Protein AF-A0A5J4UJ45-F1 (afdb_monomer)

Sequence (221 aa):
MIGLESIILHNFKSYNERVTIKLGRSHFATVIGANGSGKSNFIDAVLFGLGHRSSDLRGDNLLSLLNSNCSQKGEHEGSVTLSFVLNCNDQIQNIESHRIIVKRVFNESKSQFYIKLPLSHDDENHDKKKSRIRPDNLRRVSREALNQILKTFGLDIDQPERYALLQNQTHTFAAKSPQSLARYLEDFIGNGEIVTRILEKQQFLCGLQQNQVELRRDYEV

Secondary structure (DSSP, 8-state):
-EEEEEEEEEEETTEEEEEEEE-TT-S-------TTSSHHHHHHHHHHHHT--GGGGT-SSGGGGB-TTHHHHT--EEEEEEEEEE-TTS--S--STTEEEEEEEEESS-EEEEEEPPPPTTGGGTTTSSS---TT-PEEE-HHHHHHHHHHTT--SS-GGGT---HHHHHHHHT--HHHHHHHHHHHHT-HHHHHHHHHHHHHHHHHHHHHHHHHHHT--

InterPro domains:
  IPR003395 RecF/RecN/SMC, N-terminal [PF02463] (4-116)
  IPR027417 P-loop containing nucleoside triphosphate hydrolase [G3DSA:3.40.50.300] (3-218)
  IPR027417 P-loop containing nucleoside triphosphate hydrolase [SSF52540] (4-216)

Organism: NCBI:txid222440

Mean predicted aligned error: 10.3 Å

Foldseek 3Di:
DKDWQKKWKDQFAQDHHTDIDGQHLDPDRDDDDDPPPCPLSVVLLVLVLLPDDLVVSPHPALQNGGYPCCVVVVHQKIKMKTKMFDDSPDPPPDGQQGIKIWMWMDGRPDIWIWIDHRDDPPPPPPPPDDDPDDPPNIDTDDSVVSQVVVVVVVDHSVCVVVPDDDPVVVVVLVPDDPVRVVLVVCVVVPNNVVVVVVVVVVVVVVVVVVVVVVVVVVVVD

Structure (mmCIF, N/CA/C/O backbone):
data_AF-A0A5J4UJ45-F1
#
_entry.id   AF-A0A5J4UJ45-F1
#
loop_
_atom_site.group_PDB
_atom_site.id
_atom_site.type_symbol
_atom_site.label_atom_id
_atom_site.label_alt_id
_atom_site.label_comp_id
_atom_site.label_asym_id
_atom_site.label_entity_id
_atom_site.label_seq_id
_atom_site.pdbx_PDB_ins_code
_atom_site.Cartn_x
_atom_site.Cartn_y
_atom_site.Cartn_z
_atom_site.occupancy
_atom_site.B_iso_or_equiv
_atom_site.auth_seq_id
_atom_site.auth_comp_id
_atom_site.auth_asym_id
_atom_site.auth_atom_id
_atom_site.pdbx_PDB_model_num
ATOM 1 N N . MET A 1 1 ? -17.434 2.223 -8.007 1.00 68.81 1 MET A N 1
ATOM 2 C CA . MET A 1 1 ? -16.411 1.220 -7.603 1.00 68.81 1 MET A CA 1
ATOM 3 C C . MET A 1 1 ? -15.056 1.645 -8.152 1.00 68.81 1 MET A C 1
ATOM 5 O O . MET A 1 1 ? -14.999 1.945 -9.338 1.00 68.81 1 MET A O 1
ATOM 9 N N . ILE A 1 2 ? -14.013 1.724 -7.321 1.00 84.88 2 ILE A N 1
ATOM 10 C CA . ILE A 1 2 ? -12.643 2.054 -7.751 1.00 84.88 2 ILE A CA 1
ATOM 11 C C . ILE A 1 2 ? -11.873 0.766 -8.079 1.00 84.88 2 ILE A C 1
ATOM 13 O O . ILE A 1 2 ? -11.937 -0.195 -7.316 1.00 84.88 2 ILE A O 1
ATOM 17 N N . GLY A 1 3 ? -11.166 0.728 -9.208 1.00 87.69 3 GLY A N 1
ATOM 18 C CA . GLY A 1 3 ? -10.352 -0.422 -9.620 1.00 87.69 3 GLY A CA 1
ATOM 19 C C . GLY A 1 3 ? -8.978 0.009 -10.123 1.00 87.69 3 GLY A C 1
ATOM 20 O O . GLY A 1 3 ? -8.853 1.061 -10.746 1.00 87.69 3 GLY A O 1
ATOM 21 N N . LEU A 1 4 ? -7.940 -0.783 -9.841 1.00 90.12 4 LEU A N 1
ATOM 22 C CA . LEU A 1 4 ? -6.576 -0.522 -10.311 1.00 90.12 4 LEU A CA 1
ATOM 23 C C . LEU A 1 4 ? -6.441 -0.938 -11.786 1.00 90.12 4 LEU A C 1
ATOM 25 O O . LEU A 1 4 ? -6.501 -2.121 -12.101 1.00 90.12 4 LEU A O 1
ATOM 29 N N . GLU A 1 5 ? -6.226 0.026 -12.682 1.00 89.94 5 GLU A N 1
ATOM 30 C CA . GLU A 1 5 ? -6.094 -0.205 -14.131 1.00 89.94 5 GLU A CA 1
ATOM 31 C C . GLU A 1 5 ? -4.642 -0.476 -14.537 1.00 89.94 5 GLU A C 1
ATOM 33 O O . GLU A 1 5 ? -4.356 -1.337 -15.377 1.00 89.94 5 GLU A O 1
ATOM 38 N N . SER A 1 6 ? -3.701 0.262 -13.949 1.00 92.12 6 SER A N 1
ATOM 39 C CA . SER A 1 6 ? -2.279 0.091 -14.230 1.00 92.12 6 SER A CA 1
ATOM 40 C C . SER A 1 6 ? -1.393 0.581 -13.098 1.00 92.12 6 SER A C 1
ATOM 42 O O . SER A 1 6 ? -1.769 1.461 -12.324 1.00 92.12 6 SER A O 1
ATOM 44 N N . ILE A 1 7 ? -0.175 0.055 -13.067 1.00 95.00 7 ILE A N 1
ATOM 45 C CA . ILE A 1 7 ? 0.907 0.505 -12.200 1.00 95.00 7 ILE A CA 1
ATOM 46 C C . ILE A 1 7 ? 2.157 0.779 -13.037 1.00 95.00 7 ILE A C 1
ATOM 48 O O . ILE A 1 7 ? 2.511 0.009 -13.930 1.00 95.00 7 ILE A O 1
ATOM 52 N N . ILE A 1 8 ? 2.824 1.893 -12.752 1.00 95.25 8 ILE A N 1
ATOM 53 C CA . ILE A 1 8 ? 4.109 2.270 -13.338 1.00 95.25 8 ILE A CA 1
ATOM 54 C C . ILE A 1 8 ? 5.128 2.309 -12.206 1.00 95.25 8 ILE A C 1
ATOM 56 O O . ILE A 1 8 ? 4.952 3.034 -11.226 1.00 95.25 8 ILE A O 1
ATOM 60 N N . LEU A 1 9 ? 6.185 1.528 -12.353 1.00 94.62 9 LEU A N 1
ATOM 61 C CA . LEU A 1 9 ? 7.278 1.386 -11.405 1.00 94.62 9 LEU A CA 1
ATOM 62 C C . LEU A 1 9 ? 8.530 2.003 -12.008 1.00 94.62 9 LEU A C 1
ATOM 64 O O . LEU A 1 9 ? 8.782 1.850 -13.200 1.00 94.62 9 LEU A O 1
ATOM 68 N N . HIS A 1 10 ? 9.306 2.686 -11.183 1.00 93.44 10 HIS A N 1
ATOM 69 C CA . HIS A 1 10 ? 10.625 3.187 -11.528 1.00 93.44 10 HIS A CA 1
ATOM 70 C C . HIS A 1 10 ? 11.563 2.896 -10.366 1.00 93.44 10 HIS A C 1
ATOM 72 O O . HIS A 1 10 ? 11.313 3.384 -9.260 1.00 93.44 10 HIS A O 1
ATOM 78 N N . ASN A 1 11 ? 12.620 2.123 -10.616 1.00 92.62 11 ASN A N 1
ATOM 79 C CA . ASN A 1 11 ? 13.682 1.854 -9.644 1.00 92.62 11 ASN A CA 1
ATOM 80 C C . ASN A 1 11 ? 13.168 1.308 -8.294 1.00 92.62 11 ASN A C 1
ATOM 82 O O . ASN A 1 11 ? 13.612 1.733 -7.227 1.00 92.62 11 ASN A O 1
ATOM 86 N N . PHE A 1 12 ? 12.217 0.367 -8.331 1.00 92.38 12 PHE A N 1
ATOM 87 C CA . PHE A 1 12 ? 11.559 -0.186 -7.141 1.00 92.38 12 PHE A CA 1
ATOM 88 C C . PHE A 1 12 ? 11.870 -1.678 -6.964 1.00 92.38 12 PHE A C 1
ATOM 90 O O . PHE A 1 12 ? 11.429 -2.515 -7.755 1.00 92.38 12 PHE A O 1
ATOM 97 N N . LYS A 1 13 ? 12.582 -2.037 -5.891 1.00 91.25 13 LYS A N 1
ATOM 98 C CA . LYS A 1 13 ? 13.010 -3.406 -5.557 1.00 91.25 13 LYS A CA 1
ATOM 99 C C . LYS A 1 13 ? 13.620 -4.122 -6.765 1.00 91.25 13 LYS A C 1
ATOM 101 O O . LYS A 1 13 ? 14.633 -3.684 -7.282 1.00 91.25 13 LYS A O 1
ATOM 106 N N . SER A 1 14 ? 13.007 -5.204 -7.250 1.00 90.12 14 SER A N 1
ATOM 107 C CA . SER A 1 14 ? 13.471 -5.967 -8.417 1.00 90.12 14 SER A CA 1
ATOM 108 C C . SER A 1 14 ? 13.181 -5.296 -9.765 1.00 90.12 14 SER A C 1
ATOM 110 O O . SER A 1 14 ? 13.701 -5.747 -10.780 1.00 90.12 14 SER A O 1
ATOM 112 N N . TYR A 1 15 ? 12.352 -4.251 -9.803 1.00 90.81 15 TYR A N 1
ATOM 113 C CA . TYR A 1 15 ? 11.999 -3.535 -11.028 1.00 90.81 15 TYR A CA 1
ATOM 114 C C . TYR A 1 15 ? 13.011 -2.416 -11.279 1.00 90.81 15 TYR A C 1
ATOM 116 O O . TYR A 1 15 ? 12.997 -1.386 -10.602 1.00 90.81 15 TYR A O 1
ATOM 124 N N . ASN A 1 16 ? 13.907 -2.656 -12.234 1.00 85.19 16 ASN A N 1
ATOM 125 C CA . ASN A 1 16 ? 14.859 -1.667 -12.725 1.00 85.19 16 ASN A CA 1
ATOM 126 C C . ASN A 1 16 ? 14.220 -0.850 -13.852 1.00 85.19 16 ASN A C 1
ATOM 128 O O . ASN A 1 16 ? 13.439 -1.400 -14.631 1.00 85.19 16 ASN A O 1
ATOM 132 N N . GLU A 1 17 ? 14.585 0.427 -13.956 1.00 86.44 17 GLU A N 1
ATOM 133 C CA . GLU A 1 17 ? 14.057 1.348 -14.968 1.00 86.44 17 GLU A CA 1
ATOM 134 C C . GLU A 1 17 ? 12.522 1.464 -14.916 1.00 86.44 17 GLU A C 1
ATOM 136 O O . GLU A 1 17 ? 11.867 1.077 -13.942 1.00 86.44 17 GLU A O 1
ATOM 141 N N . ARG A 1 18 ? 11.926 2.072 -15.947 1.00 90.62 18 ARG A N 1
ATOM 142 C CA . ARG A 1 18 ? 10.482 2.298 -16.014 1.00 90.62 18 ARG A CA 1
ATOM 143 C C . ARG A 1 18 ? 9.750 1.044 -16.498 1.00 90.62 18 ARG A C 1
ATOM 145 O O . ARG A 1 18 ? 9.727 0.757 -17.691 1.00 90.62 18 ARG A O 1
ATOM 152 N N . VAL A 1 19 ? 9.043 0.371 -15.596 1.00 93.00 19 VAL A N 1
ATOM 153 C CA . VAL A 1 19 ? 8.183 -0.782 -15.907 1.00 93.00 19 VAL A CA 1
ATOM 154 C C . VAL A 1 19 ? 6.717 -0.371 -15.817 1.00 93.00 19 VAL A C 1
ATOM 156 O O . VAL A 1 19 ? 6.287 0.195 -14.818 1.00 93.00 19 VAL A O 1
ATOM 159 N N . THR A 1 20 ? 5.928 -0.658 -16.853 1.00 94.12 20 THR A N 1
ATOM 160 C CA . THR A 1 20 ? 4.477 -0.405 -16.859 1.00 94.12 20 THR A CA 1
ATOM 161 C C . THR A 1 20 ? 3.725 -1.726 -16.905 1.00 94.12 20 THR A C 1
ATOM 163 O O . THR A 1 20 ? 3.864 -2.481 -17.864 1.00 94.12 20 THR A O 1
ATOM 166 N N . ILE A 1 21 ? 2.902 -1.988 -15.893 1.00 92.38 21 ILE A N 1
ATOM 167 C CA . ILE A 1 21 ? 2.055 -3.178 -15.801 1.00 92.38 21 ILE A CA 1
ATOM 168 C C . ILE A 1 21 ? 0.604 -2.722 -15.928 1.00 92.38 21 ILE A C 1
ATOM 170 O O . ILE A 1 21 ? 0.113 -1.931 -15.121 1.00 92.38 21 ILE A O 1
ATOM 174 N N . LYS A 1 22 ? -0.083 -3.210 -16.960 1.00 91.25 22 LYS A N 1
ATOM 175 C CA . LYS A 1 22 ? -1.496 -2.916 -17.218 1.00 91.25 22 LYS A CA 1
ATOM 176 C C . LYS A 1 22 ? -2.333 -4.109 -16.766 1.00 91.25 22 LYS A C 1
ATOM 178 O O . LYS A 1 22 ? -2.148 -5.205 -17.283 1.00 91.25 22 LYS A O 1
ATOM 183 N N . LEU A 1 23 ? -3.235 -3.887 -15.815 1.00 86.62 23 LEU A N 1
ATOM 184 C CA . LEU A 1 23 ? -4.208 -4.883 -15.346 1.00 86.62 23 LEU A CA 1
ATOM 185 C C . LEU A 1 23 ? -5.512 -4.820 -16.159 1.00 86.62 23 LEU A C 1
ATOM 187 O O . LEU A 1 23 ? -6.288 -5.773 -16.176 1.00 86.62 23 LEU A O 1
ATOM 191 N N . GLY A 1 24 ? -5.727 -3.713 -16.878 1.00 79.81 24 GLY A N 1
ATOM 192 C CA . GLY A 1 24 ? -6.925 -3.492 -17.680 1.00 79.81 24 GLY A CA 1
ATOM 193 C C . GLY A 1 24 ? -8.137 -3.165 -16.809 1.00 79.81 24 GLY A C 1
ATOM 194 O O . GLY A 1 24 ? -8.000 -2.696 -15.685 1.00 79.81 24 GLY A O 1
ATOM 195 N N . ARG A 1 25 ? -9.338 -3.394 -17.344 1.00 73.94 25 ARG A N 1
ATOM 196 C CA . ARG A 1 25 ? -10.616 -3.130 -16.652 1.00 73.94 25 ARG A CA 1
ATOM 197 C C . ARG A 1 25 ? -11.259 -4.392 -16.081 1.00 73.94 25 ARG A C 1
ATOM 199 O O . ARG A 1 25 ? -12.459 -4.419 -15.842 1.00 73.94 25 ARG A O 1
ATOM 206 N N . SER A 1 26 ? -10.474 -5.452 -15.911 1.00 73.25 26 SER A N 1
ATOM 207 C CA . SER A 1 26 ? -10.989 -6.699 -15.359 1.00 73.25 26 SER A CA 1
ATOM 208 C C . SER A 1 26 ? -11.256 -6.551 -13.862 1.00 73.25 26 SER A C 1
ATOM 210 O O . SER A 1 26 ? -10.442 -5.984 -13.135 1.00 73.25 26 SER A O 1
ATOM 212 N N . HIS A 1 27 ? -12.361 -7.123 -13.388 1.00 79.06 27 HIS A N 1
ATOM 213 C CA . HIS A 1 27 ? -12.640 -7.258 -11.953 1.00 79.06 27 HIS A CA 1
ATOM 214 C C . HIS A 1 27 ? -11.691 -8.244 -11.261 1.00 79.06 27 HIS A C 1
ATOM 216 O O . HIS A 1 27 ? -11.566 -8.234 -10.039 1.00 79.06 27 HIS A O 1
ATOM 222 N N . PHE A 1 28 ? -11.028 -9.098 -12.041 1.00 85.44 28 PHE A N 1
ATOM 223 C CA . PHE A 1 28 ? -10.115 -10.113 -11.546 1.00 85.44 28 PHE A CA 1
ATOM 224 C C . PHE A 1 28 ? -8.849 -10.157 -12.399 1.00 85.44 28 PHE A C 1
ATOM 226 O O . PHE A 1 28 ? -8.909 -10.297 -13.623 1.00 85.44 28 PHE A O 1
ATOM 233 N N . ALA A 1 29 ? -7.696 -10.054 -11.747 1.00 87.25 29 ALA A N 1
ATOM 234 C CA . ALA A 1 29 ? -6.397 -10.167 -12.387 1.00 87.25 29 ALA A CA 1
ATOM 235 C C . ALA A 1 29 ? -5.521 -11.132 -11.589 1.00 87.25 29 ALA A C 1
ATOM 237 O O . ALA A 1 29 ? -5.490 -11.091 -10.359 1.00 87.25 29 ALA A O 1
ATOM 238 N N . THR A 1 30 ? -4.791 -11.994 -12.292 1.00 90.25 30 THR A N 1
ATOM 239 C CA . THR A 1 30 ? -3.858 -12.941 -11.676 1.00 90.25 30 THR A CA 1
ATOM 240 C C . THR A 1 30 ? -2.437 -12.614 -12.108 1.00 90.25 30 THR A C 1
ATOM 242 O O . THR A 1 30 ? -2.152 -12.499 -13.297 1.00 90.25 30 THR A O 1
ATOM 245 N N . VAL A 1 31 ? -1.533 -12.489 -11.137 1.00 89.62 31 VAL A N 1
ATOM 246 C CA . VAL A 1 31 ? -0.099 -12.293 -11.379 1.00 89.62 31 VAL A CA 1
ATOM 247 C C . VAL A 1 31 ? 0.617 -13.626 -11.174 1.00 89.62 31 VAL A C 1
ATOM 249 O O . VAL A 1 31 ? 0.701 -14.127 -10.054 1.00 89.62 31 VAL A O 1
ATOM 252 N N . ILE A 1 32 ? 1.143 -14.198 -12.257 1.00 92.25 32 ILE A N 1
ATOM 253 C CA . ILE A 1 32 ? 1.861 -15.482 -12.264 1.00 92.25 32 ILE A CA 1
ATOM 254 C C . ILE A 1 32 ? 3.331 -15.299 -12.661 1.00 92.25 32 ILE A C 1
ATOM 256 O O . ILE A 1 32 ? 3.710 -14.285 -13.240 1.00 92.25 32 ILE A O 1
ATOM 260 N N . GLY A 1 33 ? 4.180 -16.274 -12.331 1.00 92.31 33 GLY A N 1
ATOM 261 C CA . GLY A 1 33 ? 5.609 -16.251 -12.660 1.00 92.31 33 GLY A CA 1
ATOM 262 C C . GLY A 1 33 ? 6.442 -17.166 -11.762 1.00 92.31 33 GLY A C 1
ATOM 263 O O . GLY A 1 33 ? 5.976 -17.595 -10.704 1.00 92.31 33 GLY A O 1
ATOM 264 N N . ALA A 1 34 ? 7.687 -17.440 -12.156 1.00 93.12 34 ALA A N 1
ATOM 265 C CA . ALA A 1 34 ? 8.619 -18.288 -11.407 1.00 93.12 34 ALA A CA 1
ATOM 266 C C . ALA A 1 34 ? 8.974 -17.717 -10.017 1.00 93.12 34 ALA A C 1
ATOM 268 O O . ALA A 1 34 ? 8.764 -16.535 -9.726 1.00 93.12 34 ALA A O 1
ATOM 269 N N . ASN A 1 35 ? 9.512 -18.546 -9.122 1.00 89.44 35 ASN A N 1
ATOM 270 C CA . ASN A 1 35 ? 10.012 -18.065 -7.831 1.00 89.44 35 ASN A CA 1
ATOM 271 C C . ASN A 1 35 ? 11.137 -17.041 -8.044 1.00 89.44 35 ASN A C 1
ATOM 273 O O . ASN A 1 35 ? 11.966 -17.200 -8.931 1.00 89.44 35 ASN A O 1
ATOM 277 N N . GLY A 1 36 ? 11.116 -15.951 -7.272 1.00 85.25 36 GLY A N 1
ATOM 278 C CA . GLY A 1 36 ? 12.055 -14.837 -7.448 1.00 85.25 36 GLY A CA 1
ATOM 279 C C . GLY A 1 36 ? 11.703 -13.844 -8.564 1.00 85.25 36 GLY A C 1
ATOM 280 O O . GLY A 1 36 ? 12.359 -12.817 -8.667 1.00 85.25 36 GLY A O 1
ATOM 281 N N . SER A 1 37 ? 10.630 -14.050 -9.340 1.00 86.69 37 SER A N 1
ATOM 282 C CA . SER A 1 37 ? 10.250 -13.149 -10.448 1.00 86.69 37 SER A CA 1
ATOM 283 C C . SER A 1 37 ? 9.675 -11.781 -10.030 1.00 86.69 37 SER A C 1
ATOM 285 O O . SER A 1 37 ? 9.132 -11.066 -10.864 1.00 86.69 37 SER A O 1
ATOM 287 N N . GLY A 1 38 ? 9.714 -11.425 -8.741 1.00 88.00 38 GLY A N 1
ATOM 288 C CA . GLY A 1 38 ? 9.224 -10.129 -8.251 1.00 88.00 38 GLY A CA 1
ATOM 289 C C . GLY A 1 38 ? 7.709 -10.021 -8.016 1.00 88.00 38 GLY A C 1
ATOM 290 O O . GLY A 1 38 ? 7.209 -8.915 -7.822 1.00 88.00 38 GLY A O 1
ATOM 291 N N . LYS A 1 39 ? 6.961 -11.136 -7.972 1.00 91.75 39 LYS A N 1
ATOM 292 C CA . LYS A 1 39 ? 5.501 -11.127 -7.708 1.00 91.75 39 LYS A CA 1
ATOM 293 C C . LYS A 1 39 ? 5.132 -10.495 -6.363 1.00 91.75 39 LYS A C 1
ATOM 295 O O . LYS A 1 39 ? 4.236 -9.667 -6.297 1.00 91.75 39 LYS A O 1
ATOM 300 N N . SER A 1 40 ? 5.835 -10.845 -5.286 1.00 90.69 40 SER A N 1
ATOM 301 C CA . SER A 1 40 ? 5.603 -10.210 -3.980 1.00 90.69 40 SER A CA 1
ATOM 302 C C . SER A 1 40 ? 5.979 -8.726 -4.011 1.00 90.69 40 SER A C 1
ATOM 304 O O . SER A 1 40 ? 5.243 -7.905 -3.483 1.00 90.69 40 SER A O 1
ATOM 306 N N . ASN A 1 41 ? 7.043 -8.369 -4.742 1.00 91.56 41 ASN A N 1
ATOM 307 C CA . ASN A 1 41 ? 7.455 -6.976 -4.920 1.00 91.56 41 ASN A CA 1
ATOM 308 C C . ASN A 1 41 ? 6.413 -6.145 -5.685 1.00 91.56 41 ASN A C 1
ATOM 310 O O . ASN A 1 41 ? 6.346 -4.938 -5.484 1.00 91.56 41 ASN A O 1
ATOM 314 N N . PHE A 1 42 ? 5.604 -6.768 -6.551 1.00 92.75 42 PHE A N 1
ATOM 315 C CA . PHE A 1 42 ? 4.474 -6.104 -7.203 1.00 92.75 42 PHE A CA 1
ATOM 316 C C . PHE A 1 42 ? 3.427 -5.661 -6.176 1.00 92.75 42 PHE A C 1
ATOM 318 O O . PHE A 1 42 ? 3.033 -4.497 -6.169 1.00 92.75 42 PHE A O 1
ATOM 325 N N . ILE A 1 43 ? 3.018 -6.566 -5.280 1.00 91.12 43 ILE A N 1
ATOM 326 C CA . ILE A 1 43 ? 2.077 -6.238 -4.200 1.00 91.12 43 ILE A CA 1
ATOM 327 C C . ILE A 1 43 ? 2.685 -5.186 -3.274 1.00 91.12 43 ILE A C 1
ATOM 329 O O . ILE A 1 43 ? 2.025 -4.195 -2.970 1.00 91.12 43 ILE A O 1
ATOM 333 N N . ASP A 1 44 ? 3.963 -5.331 -2.917 1.00 91.94 44 ASP A N 1
ATOM 334 C CA . ASP A 1 44 ? 4.659 -4.337 -2.099 1.00 91.94 44 ASP A CA 1
ATOM 335 C C . ASP A 1 44 ? 4.663 -2.953 -2.761 1.00 91.94 44 ASP A C 1
ATOM 337 O O . ASP A 1 44 ? 4.525 -1.942 -2.078 1.00 91.94 44 ASP A O 1
ATOM 341 N N . ALA A 1 45 ? 4.777 -2.886 -4.089 1.00 93.50 45 ALA A N 1
ATOM 342 C CA . ALA A 1 45 ? 4.708 -1.627 -4.813 1.00 93.50 45 ALA A CA 1
ATOM 343 C C . ALA A 1 45 ? 3.307 -1.005 -4.768 1.00 93.50 45 ALA A C 1
ATOM 345 O O . ALA A 1 45 ? 3.184 0.198 -4.539 1.00 93.50 45 ALA A O 1
ATOM 346 N N . VAL A 1 46 ? 2.247 -1.804 -4.928 1.00 93.19 46 VAL 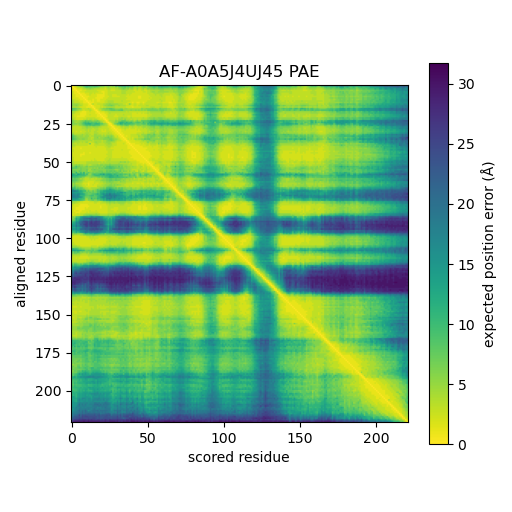A N 1
ATOM 347 C CA . VAL A 1 46 ? 0.861 -1.324 -4.783 1.00 93.19 46 VAL A CA 1
ATOM 348 C C . VAL A 1 46 ? 0.641 -0.754 -3.380 1.00 93.19 46 VAL A C 1
ATOM 350 O O . VAL A 1 46 ? 0.199 0.386 -3.234 1.00 93.19 46 VAL A O 1
ATOM 353 N N . LEU A 1 47 ? 1.030 -1.498 -2.344 1.00 92.19 47 LEU A N 1
ATOM 354 C CA . LEU A 1 47 ? 0.917 -1.059 -0.952 1.00 92.19 47 LEU A CA 1
ATOM 355 C C . LEU A 1 47 ? 1.756 0.196 -0.677 1.00 92.19 47 LEU A C 1
ATOM 357 O O . LEU A 1 47 ? 1.292 1.129 -0.011 1.00 92.19 47 LEU A O 1
ATOM 361 N N . PHE A 1 48 ? 2.962 0.268 -1.241 1.00 93.31 48 PHE A N 1
ATOM 362 C CA . PHE A 1 48 ? 3.808 1.451 -1.158 1.00 93.31 48 PHE A CA 1
ATOM 363 C C . PHE A 1 48 ? 3.147 2.673 -1.795 1.00 93.31 48 PHE A C 1
ATOM 365 O O . PHE A 1 48 ? 3.098 3.729 -1.164 1.00 93.31 48 PHE A O 1
ATOM 372 N N . GLY A 1 49 ? 2.609 2.542 -3.009 1.00 92.19 49 GLY A N 1
ATOM 373 C CA . GLY A 1 49 ? 1.913 3.624 -3.705 1.00 92.19 49 GLY A CA 1
ATOM 374 C C . GLY A 1 49 ? 0.695 4.133 -2.930 1.00 92.19 49 GLY A C 1
ATOM 375 O O . GLY A 1 49 ? 0.461 5.340 -2.897 1.00 92.19 49 GLY A O 1
ATOM 376 N N . LEU A 1 50 ? -0.011 3.236 -2.235 1.00 91.38 50 LEU A N 1
ATOM 377 C CA . LEU A 1 50 ? -1.144 3.574 -1.371 1.00 91.38 50 LEU A CA 1
ATOM 378 C C . LEU A 1 50 ? -0.742 4.263 -0.061 1.00 91.38 50 LEU A C 1
ATOM 380 O O . LEU A 1 50 ? -1.561 4.957 0.517 1.00 91.38 50 LEU A O 1
ATOM 384 N N . GLY A 1 51 ? 0.509 4.149 0.392 1.00 89.12 51 GLY A N 1
ATOM 385 C CA . GLY A 1 51 ? 0.995 4.893 1.561 1.00 89.12 51 GLY A CA 1
ATOM 386 C C . GLY A 1 51 ? 1.381 4.050 2.774 1.00 89.12 51 GLY A C 1
ATOM 387 O O . G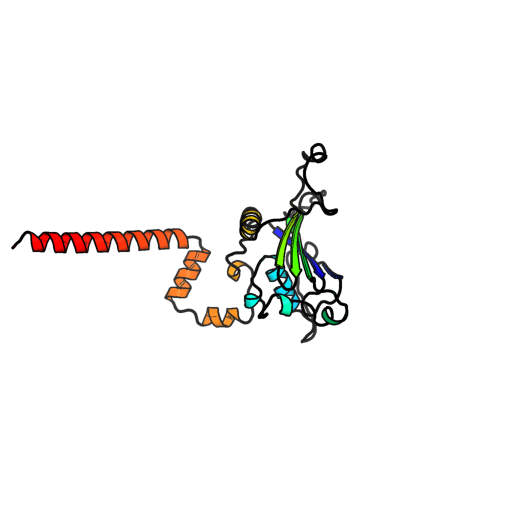LY A 1 51 ? 1.462 4.597 3.877 1.00 89.12 51 GLY A O 1
ATOM 388 N N . HIS A 1 52 ? 1.663 2.761 2.581 1.00 88.62 52 HIS A N 1
ATOM 389 C CA . HIS A 1 52 ? 2.272 1.918 3.615 1.00 88.62 52 HIS A CA 1
ATOM 390 C C . HIS A 1 52 ? 3.696 2.355 3.956 1.00 88.62 52 HIS A C 1
ATOM 392 O O . HIS A 1 52 ? 4.389 2.991 3.144 1.00 88.62 52 HIS A O 1
ATOM 398 N N . ARG A 1 53 ? 4.144 2.019 5.166 1.00 85.12 53 ARG A N 1
ATOM 399 C CA . ARG A 1 53 ? 5.516 2.289 5.607 1.00 85.12 53 ARG A CA 1
ATOM 400 C C . ARG A 1 53 ? 6.457 1.238 5.024 1.00 85.12 53 ARG A C 1
ATOM 402 O O . ARG A 1 53 ? 6.033 0.138 4.699 1.00 85.12 53 ARG A O 1
ATOM 409 N N . SER A 1 54 ? 7.743 1.566 4.892 1.00 80.62 54 SER A N 1
ATOM 410 C CA . SER A 1 54 ? 8.745 0.611 4.391 1.00 80.62 54 SER A CA 1
ATOM 411 C C . SER A 1 54 ? 8.823 -0.653 5.251 1.00 80.62 54 SER A C 1
ATOM 413 O O . SER A 1 54 ? 8.925 -1.746 4.696 1.00 80.62 54 SER A O 1
ATOM 415 N N . SER A 1 55 ? 8.659 -0.503 6.572 1.00 80.38 55 SER A N 1
ATOM 416 C CA . SER A 1 55 ? 8.611 -1.599 7.549 1.00 80.38 55 SER A CA 1
ATOM 417 C C . SER A 1 55 ? 7.591 -2.676 7.183 1.00 80.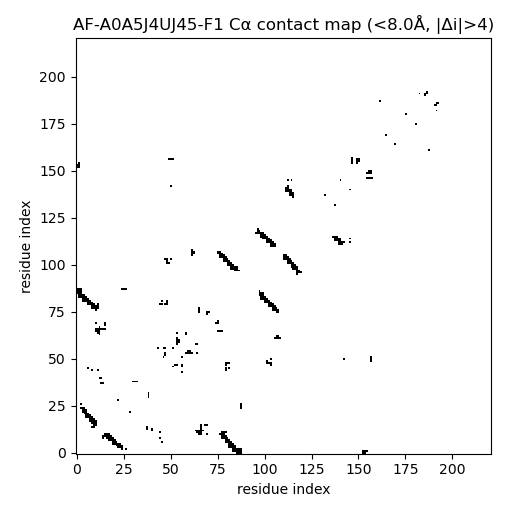38 55 SER A C 1
ATOM 419 O O . SER A 1 55 ? 7.861 -3.867 7.314 1.00 80.38 55 SER A O 1
ATOM 421 N N . ASP A 1 56 ? 6.438 -2.259 6.663 1.00 79.19 56 ASP A N 1
ATOM 422 C CA . ASP A 1 56 ? 5.322 -3.150 6.337 1.00 79.19 56 ASP A CA 1
ATOM 423 C C . ASP A 1 56 ? 5.588 -3.920 5.032 1.00 79.19 56 ASP A C 1
ATOM 425 O O . ASP A 1 56 ? 4.971 -4.944 4.751 1.00 79.19 56 ASP A O 1
ATOM 429 N N . LEU A 1 57 ? 6.548 -3.437 4.240 1.00 81.75 57 LEU A N 1
ATOM 430 C CA . LEU A 1 57 ? 6.895 -3.916 2.905 1.00 81.75 57 LEU A CA 1
ATOM 431 C C . LEU A 1 57 ? 8.186 -4.733 2.902 1.00 81.75 57 LEU A C 1
ATOM 433 O O . LEU A 1 57 ? 8.852 -4.817 1.867 1.00 81.75 57 LEU A O 1
ATOM 437 N N . ARG A 1 58 ? 8.568 -5.321 4.042 1.00 79.56 58 ARG A N 1
ATOM 438 C CA . ARG A 1 58 ? 9.800 -6.123 4.180 1.00 79.56 58 ARG A CA 1
ATOM 439 C C . ARG A 1 58 ? 11.065 -5.318 3.838 1.00 79.56 58 ARG A C 1
ATOM 441 O O . ARG A 1 58 ? 11.989 -5.858 3.234 1.00 79.56 58 ARG A O 1
ATOM 448 N N . GLY A 1 59 ? 11.067 -4.022 4.153 1.00 77.69 59 GLY A N 1
ATOM 449 C CA . GLY A 1 59 ? 12.202 -3.131 3.938 1.00 77.69 59 GLY A CA 1
ATOM 450 C C . GLY A 1 59 ? 12.502 -2.303 5.181 1.00 77.69 59 GLY A C 1
ATOM 451 O O . GLY A 1 59 ? 11.634 -1.590 5.681 1.00 77.69 59 GLY A O 1
ATOM 452 N N . ASP A 1 60 ? 13.742 -2.354 5.659 1.00 76.69 60 ASP A N 1
ATOM 453 C CA . ASP A 1 60 ? 14.136 -1.651 6.885 1.00 76.69 60 ASP A CA 1
ATOM 454 C C . ASP A 1 60 ? 14.052 -0.128 6.712 1.00 76.69 60 ASP A C 1
ATOM 456 O O . ASP A 1 60 ? 13.580 0.589 7.589 1.00 76.69 60 ASP A O 1
ATOM 460 N N . ASN A 1 61 ? 14.434 0.363 5.529 1.00 82.50 61 ASN A N 1
ATOM 461 C CA . ASN A 1 61 ? 14.495 1.786 5.191 1.00 82.50 61 ASN A CA 1
ATOM 462 C C . ASN A 1 61 ? 13.933 2.060 3.789 1.00 82.50 61 ASN A C 1
ATOM 464 O O . ASN A 1 61 ? 13.846 1.156 2.959 1.00 82.50 61 ASN A O 1
ATOM 468 N N . LEU A 1 62 ? 13.631 3.324 3.465 1.00 84.31 62 LEU A N 1
ATOM 469 C CA . LEU A 1 62 ? 13.229 3.713 2.100 1.00 84.31 62 LEU A CA 1
ATOM 470 C C . LEU A 1 62 ? 14.274 3.311 1.045 1.00 84.31 62 LEU A C 1
ATOM 472 O O . LEU A 1 62 ? 13.908 2.894 -0.048 1.00 84.31 62 LEU A O 1
ATOM 476 N N . LEU A 1 63 ? 15.558 3.356 1.408 1.00 84.88 63 LEU A N 1
ATOM 477 C CA . LEU A 1 63 ? 16.672 2.890 0.580 1.00 84.88 63 LEU A CA 1
ATOM 478 C C . LEU A 1 63 ? 16.566 1.416 0.183 1.00 84.88 63 LEU A C 1
ATOM 480 O O . LEU A 1 63 ? 16.887 1.064 -0.943 1.00 84.88 63 LEU A O 1
ATOM 484 N N . SER A 1 64 ? 16.068 0.561 1.079 1.00 85.62 64 SER A N 1
ATOM 485 C CA . SER A 1 64 ? 15.906 -0.873 0.798 1.00 85.62 64 SER A CA 1
ATOM 486 C C . SER A 1 64 ? 14.814 -1.165 -0.238 1.00 85.62 64 SER A C 1
ATOM 488 O O . SER A 1 64 ? 14.767 -2.254 -0.805 1.00 85.62 64 SER A O 1
ATOM 490 N N . LEU A 1 65 ? 13.930 -0.194 -0.495 1.00 87.50 65 LEU A N 1
ATOM 491 C CA . LEU A 1 65 ? 12.913 -0.284 -1.541 1.00 87.50 65 LEU A CA 1
ATOM 492 C C . LEU A 1 65 ? 13.450 0.141 -2.909 1.00 87.50 65 LEU A C 1
ATOM 494 O O . LEU A 1 65 ? 12.785 -0.103 -3.914 1.00 87.50 65 LEU A O 1
ATOM 498 N N . LEU A 1 66 ? 14.617 0.782 -2.960 1.00 88.88 66 LEU A N 1
ATOM 499 C CA . LEU A 1 66 ? 15.258 1.199 -4.199 1.00 88.88 66 LEU A CA 1
ATOM 500 C C . LEU A 1 66 ? 15.946 -0.007 -4.848 1.00 88.88 66 LEU A C 1
ATOM 502 O O . LEU A 1 66 ? 16.439 -0.906 -4.165 1.00 88.88 66 LEU A O 1
ATOM 506 N N . ASN A 1 67 ? 15.941 -0.067 -6.178 1.00 87.38 67 ASN A N 1
ATOM 507 C CA . ASN A 1 67 ? 16.632 -1.139 -6.887 1.00 87.38 67 ASN A CA 1
ATOM 508 C C . ASN A 1 67 ? 18.153 -1.040 -6.660 1.00 87.38 67 ASN A C 1
ATOM 510 O O . ASN A 1 67 ? 18.736 0.038 -6.763 1.00 87.38 67 ASN A O 1
ATOM 514 N N . SER A 1 68 ? 18.807 -2.172 -6.391 1.00 82.69 68 SER A N 1
ATOM 515 C CA . SER A 1 68 ? 20.250 -2.237 -6.110 1.00 82.69 68 SER A CA 1
ATOM 516 C C . SER A 1 68 ? 21.130 -1.718 -7.253 1.00 82.69 68 SER A C 1
ATOM 518 O O . SER A 1 68 ? 22.247 -1.262 -7.020 1.00 82.69 68 SER A O 1
ATOM 520 N N . ASN A 1 69 ? 20.636 -1.763 -8.491 1.00 79.44 69 ASN A N 1
ATOM 521 C CA . ASN A 1 69 ? 21.370 -1.315 -9.673 1.00 79.44 69 ASN A CA 1
ATOM 522 C C . ASN A 1 69 ? 21.363 0.216 -9.822 1.00 79.44 69 ASN A C 1
ATOM 524 O O . ASN A 1 69 ? 22.164 0.759 -10.580 1.00 79.44 69 ASN A O 1
ATOM 528 N N . CYS A 1 70 ? 20.497 0.929 -9.100 1.00 72.50 70 CYS A N 1
ATOM 529 C CA . CYS A 1 70 ? 20.402 2.387 -9.179 1.00 72.50 70 CYS A CA 1
ATOM 530 C C . CYS A 1 70 ? 21.594 3.083 -8.517 1.00 72.50 70 CYS A C 1
ATOM 532 O O . CYS A 1 70 ? 22.127 4.040 -9.081 1.00 72.50 70 CYS A O 1
ATOM 534 N N . SER A 1 71 ? 22.108 2.524 -7.413 1.00 65.00 71 SER A N 1
ATOM 535 C CA . SER A 1 71 ? 23.339 2.995 -6.764 1.00 65.00 71 SER A CA 1
ATOM 536 C C . SER A 1 71 ? 24.551 2.962 -7.702 1.00 65.00 71 SER A C 1
ATOM 538 O O . SER A 1 71 ? 25.465 3.763 -7.547 1.00 65.00 71 SER A O 1
ATOM 540 N N . GLN A 1 72 ? 24.559 2.068 -8.698 1.00 63.34 72 GLN A N 1
ATOM 541 C CA . GLN A 1 72 ? 25.638 1.974 -9.689 1.00 63.34 72 GLN A CA 1
ATOM 542 C C . GLN A 1 72 ? 25.511 3.018 -10.809 1.00 63.34 72 GLN A C 1
ATOM 544 O O . GLN A 1 72 ? 26.511 3.385 -11.419 1.00 63.34 72 GLN A O 1
ATOM 549 N N . LYS A 1 73 ? 24.292 3.502 -11.076 1.00 67.44 73 LYS A N 1
ATOM 550 C CA . LYS A 1 73 ? 23.989 4.494 -12.121 1.00 67.44 73 LYS A CA 1
ATOM 551 C C . LYS A 1 73 ? 23.940 5.939 -11.595 1.00 67.44 73 LYS A C 1
ATOM 553 O O . LYS A 1 73 ? 23.740 6.856 -12.384 1.00 67.44 73 LYS A O 1
ATOM 558 N N . GLY A 1 74 ? 24.109 6.152 -10.286 1.00 70.00 74 GLY A N 1
ATOM 559 C CA . GLY A 1 74 ? 23.982 7.472 -9.651 1.00 70.00 74 GLY A CA 1
ATOM 560 C C . GLY A 1 74 ? 22.537 7.979 -9.560 1.00 70.00 74 GLY A C 1
ATOM 561 O O . GLY A 1 74 ? 22.305 9.166 -9.336 1.00 70.00 74 GLY A O 1
ATOM 562 N N . GLU A 1 75 ? 21.555 7.092 -9.737 1.00 72.69 75 GLU A N 1
ATOM 563 C CA . GLU A 1 75 ? 20.141 7.407 -9.561 1.00 72.69 75 GLU A CA 1
ATOM 564 C C . GLU A 1 75 ? 19.715 7.023 -8.141 1.00 72.69 75 GLU A C 1
ATOM 566 O O . GLU A 1 75 ? 19.743 5.857 -7.765 1.00 72.69 75 GLU A O 1
ATOM 571 N N . HIS A 1 76 ? 19.288 8.002 -7.346 1.00 81.38 76 HIS A N 1
ATOM 572 C CA . HIS A 1 76 ? 18.865 7.789 -5.951 1.00 81.38 76 HIS A CA 1
ATOM 573 C C . HIS A 1 76 ? 17.364 8.044 -5.755 1.00 81.38 76 HIS A C 1
ATOM 575 O O . HIS A 1 76 ? 16.912 8.367 -4.654 1.00 81.38 76 HIS A O 1
ATOM 581 N N . GLU A 1 77 ? 16.591 7.936 -6.839 1.00 88.38 77 GLU A N 1
ATOM 582 C CA . GLU A 1 77 ? 15.157 8.216 -6.873 1.00 88.38 77 GLU A CA 1
ATOM 583 C C . GLU A 1 77 ? 14.379 7.044 -7.476 1.00 88.38 77 GLU A C 1
ATOM 585 O O . GLU A 1 77 ? 14.668 6.553 -8.574 1.00 88.38 77 GLU A O 1
ATOM 590 N N . GLY A 1 78 ? 13.355 6.620 -6.741 1.00 91.31 78 GLY A N 1
ATOM 591 C CA . GLY A 1 78 ? 12.356 5.663 -7.182 1.00 91.31 78 GLY A CA 1
ATOM 592 C C . GLY A 1 78 ? 10.969 6.293 -7.215 1.00 91.31 78 GLY A C 1
ATOM 593 O O . GLY A 1 78 ? 10.662 7.264 -6.514 1.00 91.31 78 GLY A O 1
ATOM 594 N N . SER A 1 79 ? 10.087 5.733 -8.037 1.00 93.00 79 SER A N 1
ATOM 595 C CA . SER A 1 79 ? 8.686 6.142 -8.028 1.00 93.00 79 SER A CA 1
ATOM 596 C C . SER A 1 79 ? 7.735 4.993 -8.322 1.00 93.00 79 SER A C 1
ATOM 598 O O . SER A 1 79 ? 8.046 4.067 -9.068 1.00 93.00 79 SER A O 1
ATOM 600 N N . VAL A 1 80 ? 6.552 5.075 -7.724 1.00 95.56 80 VAL A N 1
ATOM 601 C CA . VAL A 1 80 ? 5.429 4.180 -7.987 1.00 95.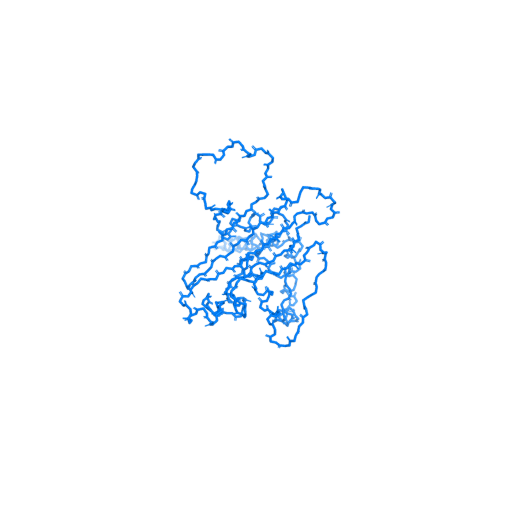56 80 VAL A CA 1
ATOM 602 C C . VAL A 1 80 ? 4.226 5.034 -8.340 1.00 95.56 80 VAL A C 1
ATOM 604 O O . VAL A 1 80 ? 3.865 5.940 -7.594 1.00 95.56 80 VAL A O 1
ATOM 607 N N . THR A 1 81 ? 3.607 4.755 -9.479 1.00 95.00 81 THR A N 1
ATOM 608 C CA . THR A 1 81 ? 2.393 5.429 -9.938 1.00 95.00 81 THR A CA 1
ATOM 609 C C . THR A 1 81 ? 1.291 4.400 -10.115 1.00 95.00 81 THR A C 1
ATOM 611 O O . THR A 1 81 ? 1.451 3.458 -10.880 1.00 95.00 81 THR A O 1
ATOM 614 N N . LEU A 1 82 ? 0.180 4.586 -9.418 1.00 94.50 82 LEU A N 1
ATOM 615 C CA . LEU A 1 82 ? -1.030 3.785 -9.503 1.00 94.50 82 LEU A CA 1
ATOM 616 C C . LEU A 1 82 ? -2.081 4.579 -10.268 1.00 94.50 82 LEU A C 1
ATOM 618 O O . LEU A 1 82 ? -2.334 5.742 -9.956 1.00 94.50 82 LEU A O 1
ATOM 622 N N . SER A 1 83 ? -2.693 3.952 -11.260 1.00 91.88 83 SER A N 1
ATOM 623 C CA . SER A 1 83 ? -3.804 4.524 -12.012 1.00 91.88 83 SER A CA 1
ATOM 624 C C . SER A 1 83 ? -5.058 3.732 -11.698 1.00 91.88 83 SER A C 1
ATOM 626 O O . SER A 1 83 ? -5.120 2.528 -11.948 1.00 91.88 83 SER A O 1
ATOM 628 N N . PHE A 1 84 ? -6.046 4.420 -11.148 1.00 89.50 84 PHE A N 1
ATOM 629 C CA . PHE A 1 84 ? -7.342 3.874 -10.804 1.00 89.50 84 PHE A CA 1
ATOM 630 C C . PHE A 1 84 ? -8.409 4.399 -11.756 1.00 89.50 84 PHE A C 1
ATOM 632 O O . PHE A 1 84 ? -8.368 5.560 -12.165 1.00 89.50 84 PHE A O 1
ATOM 639 N N . VAL A 1 85 ? -9.388 3.555 -12.056 1.00 85.50 85 VAL A N 1
ATOM 640 C CA . VAL A 1 85 ? -10.586 3.913 -12.815 1.00 85.50 85 VAL A CA 1
ATOM 641 C C . VAL A 1 85 ? -11.789 3.850 -11.884 1.00 85.50 85 VAL A C 1
ATOM 643 O O . VAL A 1 85 ? -11.964 2.882 -11.138 1.00 85.50 85 VAL A O 1
ATOM 646 N N . LEU A 1 86 ? -12.610 4.896 -11.925 1.00 78.94 86 LEU A N 1
ATOM 647 C CA . LEU A 1 86 ? -13.906 4.940 -11.264 1.00 78.94 86 LEU A CA 1
ATOM 648 C C . LEU A 1 86 ? -14.959 4.295 -12.174 1.00 78.94 86 LEU A C 1
ATOM 650 O O . LEU A 1 86 ? -15.038 4.613 -13.355 1.00 78.94 86 LEU A O 1
ATOM 654 N N . ASN A 1 87 ? -15.770 3.409 -11.598 1.00 69.31 87 ASN A N 1
ATOM 655 C CA . ASN A 1 87 ? -16.868 2.673 -12.234 1.00 69.31 87 ASN A CA 1
ATOM 656 C C . ASN A 1 87 ? -16.414 1.700 -13.331 1.00 69.31 87 ASN A C 1
ATOM 658 O O . ASN A 1 87 ? -16.565 1.940 -14.521 1.00 69.31 87 ASN A O 1
ATOM 662 N N . CYS A 1 88 ? -15.930 0.528 -12.908 1.00 56.53 88 CYS A N 1
ATOM 663 C CA . CYS A 1 88 ? -15.583 -0.580 -13.806 1.00 56.53 88 CYS A CA 1
ATOM 664 C C . CYS A 1 88 ? -16.782 -1.195 -14.562 1.00 56.53 88 CYS A C 1
ATOM 666 O O . CYS A 1 88 ? -16.557 -2.041 -15.420 1.00 56.53 88 CYS A O 1
ATOM 668 N N . ASN A 1 89 ? -18.024 -0.816 -14.230 1.00 53.28 89 ASN A N 1
ATOM 669 C CA . ASN A 1 89 ? -19.238 -1.483 -14.717 1.00 53.28 89 ASN A CA 1
ATOM 670 C C . ASN A 1 89 ? -19.855 -0.835 -15.962 1.00 53.28 89 ASN A C 1
ATOM 672 O O . ASN A 1 89 ? -20.592 -1.507 -16.676 1.00 53.28 89 ASN A O 1
ATOM 676 N N . ASP A 1 90 ? -19.559 0.434 -16.240 1.00 51.00 90 ASP A N 1
ATOM 677 C CA . ASP A 1 90 ? -20.246 1.160 -17.303 1.00 51.00 90 ASP A CA 1
ATOM 678 C C . ASP A 1 90 ? -19.355 1.310 -18.538 1.00 51.00 90 ASP A C 1
ATOM 680 O O . ASP A 1 90 ? -18.155 1.592 -18.453 1.00 51.00 90 ASP A O 1
ATOM 684 N N . GLN A 1 91 ? -19.968 1.158 -19.716 1.00 51.53 91 GLN A N 1
ATOM 685 C CA . GLN A 1 91 ? -19.407 1.537 -21.015 1.00 51.53 91 GLN A CA 1
ATOM 686 C C . GLN A 1 91 ? -19.284 3.070 -21.113 1.00 51.53 91 GLN A C 1
ATOM 688 O O . GLN A 1 91 ? -19.862 3.708 -21.991 1.00 51.53 91 GLN A O 1
ATOM 693 N N . ILE A 1 92 ? -18.563 3.696 -20.182 1.00 52.31 92 ILE A N 1
ATOM 694 C CA . ILE A 1 92 ? -18.363 5.140 -20.170 1.00 52.31 92 ILE A CA 1
ATOM 695 C C . ILE A 1 92 ? -17.415 5.471 -21.322 1.00 52.31 92 ILE A C 1
ATOM 697 O O . ILE A 1 92 ? -16.228 5.133 -21.303 1.00 52.31 92 ILE A O 1
ATOM 701 N N . GLN A 1 93 ? -17.970 6.132 -22.339 1.00 51.31 93 GLN A N 1
ATOM 702 C CA . GLN A 1 93 ? -17.262 6.608 -23.531 1.00 51.31 93 GLN A CA 1
ATOM 703 C C . GLN A 1 93 ? -16.180 7.651 -23.197 1.00 51.31 93 GLN A C 1
ATOM 705 O O . GLN A 1 93 ? -15.280 7.872 -24.002 1.00 51.31 93 GLN A O 1
ATOM 710 N N . ASN A 1 94 ? -16.215 8.246 -21.996 1.00 52.00 94 ASN A N 1
ATOM 711 C CA . ASN A 1 94 ? -15.272 9.273 -21.562 1.00 52.00 94 ASN A CA 1
ATOM 712 C C . ASN A 1 94 ? -14.271 8.745 -20.514 1.00 52.00 94 ASN A C 1
ATOM 714 O O . ASN A 1 94 ? -14.510 8.751 -19.303 1.00 52.00 94 ASN A O 1
ATOM 718 N N . ILE A 1 95 ? -13.151 8.229 -21.022 1.00 54.44 95 ILE A N 1
ATOM 719 C CA . ILE A 1 95 ? -12.167 7.409 -20.298 1.00 54.44 95 ILE A CA 1
ATOM 720 C C . ILE A 1 95 ? -11.232 8.246 -19.409 1.00 54.44 95 ILE A C 1
ATOM 722 O O . ILE A 1 95 ? -10.717 7.748 -18.407 1.00 54.44 95 ILE A O 1
ATOM 726 N N . GLU A 1 96 ? -10.985 9.506 -19.761 1.00 55.50 96 GLU A N 1
ATOM 727 C CA . GLU A 1 96 ? -10.016 10.350 -19.049 1.00 55.50 96 GLU A CA 1
ATOM 728 C C . GLU A 1 96 ? -10.624 11.083 -17.849 1.00 55.50 96 GLU A C 1
ATOM 730 O O . GLU A 1 96 ? -9.934 11.304 -16.854 1.00 55.50 96 GLU A O 1
ATOM 735 N N . SER A 1 97 ? -11.929 11.361 -17.890 1.00 59.53 97 SER A N 1
ATOM 736 C CA . SER A 1 97 ? -12.649 12.122 -16.860 1.00 59.53 97 SER A CA 1
ATOM 737 C C . SER A 1 97 ? -12.931 11.339 -15.575 1.00 59.53 97 SER A C 1
ATOM 739 O O . SER A 1 97 ? -13.495 11.897 -14.649 1.00 59.53 97 SER A O 1
ATOM 741 N N . HIS A 1 98 ? -12.560 10.058 -15.492 1.00 74.12 98 HIS A N 1
ATOM 742 C CA . HIS A 1 98 ? -12.863 9.184 -14.345 1.00 74.12 98 HIS A CA 1
ATOM 743 C C . HIS A 1 98 ? -11.625 8.460 -13.798 1.00 74.12 98 HIS A C 1
ATOM 745 O O . HIS A 1 98 ? -11.737 7.446 -13.104 1.00 74.12 98 HIS A O 1
ATOM 751 N N . ARG A 1 99 ? -10.428 8.962 -14.122 1.00 82.50 99 ARG A N 1
ATOM 752 C CA . ARG A 1 99 ? -9.160 8.372 -13.685 1.00 82.50 99 ARG A CA 1
ATOM 753 C C . ARG A 1 99 ? -8.566 9.129 -12.506 1.00 82.50 99 ARG A C 1
ATOM 755 O O . ARG A 1 99 ? -8.381 10.342 -12.564 1.00 82.50 99 ARG A O 1
ATOM 762 N N . ILE A 1 100 ? -8.193 8.385 -11.469 1.00 88.44 100 ILE A N 1
ATOM 763 C CA . ILE A 1 100 ? -7.405 8.890 -10.344 1.00 88.44 100 ILE A CA 1
ATOM 764 C C . ILE A 1 100 ? -5.989 8.352 -10.499 1.00 88.44 100 ILE A C 1
ATOM 766 O O . ILE A 1 100 ? -5.792 7.146 -10.630 1.00 88.44 100 ILE A O 1
ATOM 770 N N . ILE A 1 101 ? -4.990 9.228 -10.465 1.00 90.81 101 ILE A N 1
ATOM 771 C CA . ILE A 1 101 ? -3.585 8.813 -10.501 1.00 90.81 101 ILE A CA 1
ATOM 772 C C . ILE A 1 101 ? -2.953 9.150 -9.165 1.00 90.81 101 ILE A C 1
ATOM 774 O O . ILE A 1 101 ? -2.922 10.314 -8.782 1.00 90.81 101 ILE A O 1
ATOM 778 N N . VAL A 1 102 ? -2.416 8.148 -8.482 1.00 93.06 102 VAL A N 1
ATOM 779 C CA . VAL A 1 102 ? -1.650 8.308 -7.247 1.00 93.06 102 VAL A CA 1
ATOM 780 C C . VAL A 1 102 ? -0.194 8.006 -7.553 1.00 93.06 102 VAL A C 1
ATOM 782 O O . VAL A 1 102 ? 0.141 6.895 -7.945 1.00 93.06 102 VAL A O 1
ATOM 785 N N . LYS A 1 103 ? 0.692 8.980 -7.371 1.00 93.81 103 LYS A N 1
ATOM 786 C CA . LYS A 1 103 ? 2.133 8.816 -7.563 1.00 93.81 103 LYS A CA 1
ATOM 787 C C . LYS A 1 103 ? 2.865 9.056 -6.254 1.00 93.81 103 LYS A C 1
ATOM 789 O O . LYS A 1 103 ? 2.736 10.115 -5.647 1.00 93.81 103 LYS A O 1
ATOM 794 N N . ARG A 1 104 ? 3.691 8.102 -5.847 1.00 93.69 104 ARG A N 1
ATOM 795 C CA . ARG A 1 104 ? 4.621 8.232 -4.729 1.00 93.69 104 ARG A CA 1
ATOM 796 C C . ARG A 1 104 ? 6.044 8.252 -5.264 1.00 93.69 104 ARG A C 1
ATOM 798 O O . ARG A 1 104 ? 6.457 7.329 -5.960 1.00 93.69 104 ARG A O 1
ATOM 805 N N . VAL A 1 105 ? 6.778 9.308 -4.942 1.00 92.06 105 VAL A N 1
ATOM 806 C CA . VAL A 1 105 ? 8.200 9.470 -5.272 1.00 92.06 105 VAL A CA 1
ATOM 807 C C . VAL A 1 105 ? 8.996 9.377 -3.984 1.00 92.06 105 VAL A C 1
ATOM 809 O O . VAL A 1 105 ? 8.592 9.960 -2.972 1.00 92.06 105 VAL A O 1
ATOM 812 N N . PHE A 1 106 ? 10.098 8.642 -4.003 1.00 91.56 106 PHE A N 1
ATOM 813 C CA . PHE A 1 106 ? 10.932 8.451 -2.829 1.00 91.56 106 PHE A CA 1
ATOM 814 C C . PHE A 1 106 ? 12.411 8.441 -3.183 1.00 91.56 106 PHE A C 1
ATOM 816 O O . PHE A 1 106 ? 12.828 7.830 -4.164 1.00 91.56 106 PHE A O 1
ATOM 823 N N . ASN A 1 107 ? 13.179 9.086 -2.314 1.00 87.44 107 ASN A N 1
ATOM 824 C CA . ASN A 1 107 ? 14.634 9.082 -2.316 1.00 87.44 107 ASN A CA 1
ATOM 825 C C . ASN A 1 107 ? 15.094 8.651 -0.916 1.00 87.44 107 ASN A C 1
ATOM 827 O O . ASN A 1 107 ? 14.273 8.378 -0.035 1.00 87.44 107 ASN A O 1
ATOM 831 N N . GLU A 1 108 ? 16.402 8.655 -0.679 1.00 79.69 108 GLU A N 1
ATOM 832 C CA . GLU A 1 108 ? 17.012 8.174 0.570 1.00 79.69 108 GLU A CA 1
ATOM 833 C C . GLU A 1 108 ? 16.426 8.820 1.839 1.00 79.69 108 GLU A C 1
ATOM 835 O O . GLU A 1 108 ? 16.295 8.172 2.872 1.00 79.69 108 GLU A O 1
ATOM 840 N N . SER A 1 109 ? 16.032 10.094 1.752 1.00 80.19 109 SER A N 1
ATOM 841 C CA . SER A 1 109 ? 15.623 10.910 2.904 1.00 80.19 109 SER A CA 1
ATOM 842 C C . SER A 1 109 ? 14.194 11.456 2.830 1.00 80.19 109 SER A C 1
ATOM 844 O O . SER A 1 109 ? 13.710 12.039 3.800 1.00 80.19 109 SER A O 1
ATOM 846 N N . LYS A 1 110 ? 13.489 11.313 1.699 1.00 86.06 110 LYS A N 1
ATOM 847 C CA . LYS A 1 110 ? 12.160 11.920 1.507 1.00 86.06 110 LYS A CA 1
ATOM 848 C C . LYS A 1 110 ? 11.236 10.996 0.729 1.00 86.06 110 LYS A C 1
ATOM 850 O O . LYS A 1 110 ? 11.633 10.412 -0.267 1.00 86.06 110 LYS A O 1
ATOM 855 N N . SER A 1 111 ? 9.973 10.957 1.143 1.00 89.00 111 SER A N 1
ATOM 856 C CA . SER A 1 111 ? 8.868 10.326 0.420 1.00 89.00 111 SER A CA 1
ATOM 857 C C . SER A 1 111 ? 7.770 11.367 0.211 1.00 89.00 111 SER A C 1
ATOM 859 O O . SER A 1 111 ? 7.334 12.003 1.171 1.00 89.00 111 SER A O 1
ATOM 861 N N . GLN A 1 112 ? 7.324 11.561 -1.027 1.00 91.75 112 GLN A N 1
ATOM 862 C CA . GLN A 1 112 ? 6.317 12.557 -1.394 1.00 91.75 112 GLN A CA 1
ATOM 863 C C . GLN A 1 112 ? 5.190 11.913 -2.196 1.00 91.75 112 GLN A C 1
ATOM 865 O O . GLN A 1 112 ? 5.438 11.109 -3.095 1.00 91.75 112 GLN A O 1
ATOM 870 N N . PHE A 1 113 ? 3.955 12.294 -1.873 1.00 91.94 113 PHE A N 1
ATOM 871 C CA . PHE A 1 113 ? 2.761 11.841 -2.570 1.00 91.94 113 PHE A CA 1
ATOM 872 C C . PHE A 1 113 ? 2.243 12.923 -3.506 1.00 91.94 113 PHE A C 1
ATOM 874 O O . PHE A 1 113 ? 2.241 14.117 -3.188 1.00 91.94 113 PHE A O 1
ATOM 881 N N . TYR A 1 114 ? 1.767 12.475 -4.652 1.00 91.12 114 TYR A N 1
ATOM 882 C CA . TYR A 1 114 ? 1.147 13.273 -5.683 1.00 91.12 114 TYR A CA 1
ATOM 883 C C . TYR A 1 114 ? -0.139 12.589 -6.122 1.00 91.12 114 TYR A C 1
ATOM 885 O O . TYR A 1 114 ? -0.193 11.363 -6.212 1.00 91.12 114 TYR A O 1
ATOM 893 N N . ILE A 1 115 ? -1.159 13.379 -6.420 1.00 89.81 115 ILE A N 1
ATOM 894 C CA . ILE A 1 115 ? -2.437 12.879 -6.905 1.00 89.81 115 ILE A CA 1
ATOM 895 C C . ILE A 1 115 ? -2.924 13.717 -8.084 1.00 89.81 115 ILE A C 1
ATOM 897 O O . ILE A 1 115 ? -2.753 14.938 -8.104 1.00 89.81 115 ILE A O 1
ATOM 901 N N . LYS A 1 116 ? -3.527 13.054 -9.065 1.00 89.06 116 LYS A N 1
ATOM 902 C CA . LYS A 1 116 ? -4.342 13.665 -10.114 1.00 89.06 116 LYS A CA 1
ATOM 903 C C . LYS A 1 116 ? -5.765 13.164 -9.919 1.00 89.06 116 LYS A C 1
ATOM 905 O O . LYS A 1 116 ? -5.983 11.953 -9.885 1.00 89.06 116 LYS A O 1
ATOM 910 N N . LEU A 1 117 ? -6.691 14.097 -9.749 1.00 82.56 117 LEU A N 1
ATOM 911 C CA . LEU A 1 117 ? -8.117 13.814 -9.652 1.00 82.56 117 LEU A CA 1
ATOM 912 C C . LEU A 1 117 ? -8.762 13.898 -11.042 1.00 82.56 117 LEU A C 1
ATOM 914 O O . LEU A 1 117 ? -8.204 14.564 -11.921 1.00 82.56 117 LEU A O 1
ATOM 918 N N . PRO A 1 118 ? -9.906 13.224 -11.248 1.00 73.62 118 PRO A N 1
ATOM 919 C CA . PRO A 1 118 ? -10.712 13.416 -12.444 1.00 73.62 118 PRO A CA 1
ATOM 920 C C . PRO A 1 118 ? -11.067 14.897 -12.607 1.00 73.62 118 PRO A C 1
ATOM 922 O O . PRO A 1 118 ? -11.453 15.551 -11.640 1.00 73.62 118 PRO A O 1
ATOM 925 N N . LEU A 1 119 ? -10.900 15.420 -13.821 1.00 65.38 119 LEU A N 1
ATOM 926 C CA . LEU A 1 119 ? -11.284 16.788 -14.158 1.00 65.38 119 LEU A CA 1
ATOM 927 C C . LEU A 1 119 ? -12.813 16.874 -14.210 1.00 65.38 119 LEU A C 1
ATOM 929 O O . LEU A 1 119 ? -13.450 16.118 -14.948 1.00 65.38 119 LEU A O 1
ATOM 933 N N . SER A 1 120 ? -13.394 17.798 -13.446 1.00 54.69 120 SER A N 1
ATOM 934 C CA . SER A 1 120 ? -14.749 18.292 -13.690 1.00 54.69 120 SER A CA 1
ATOM 935 C C . SER A 1 120 ? -14.774 19.027 -15.032 1.00 54.69 120 SER A C 1
ATOM 937 O O . SER A 1 120 ? -13.829 19.736 -15.371 1.00 54.69 120 SER A O 1
ATOM 939 N N . HIS A 1 121 ? -15.862 18.880 -15.793 1.00 50.66 121 HIS A N 1
ATOM 940 C CA . HIS A 1 121 ? -16.050 19.537 -17.096 1.00 50.66 121 HIS A CA 1
ATOM 941 C C . HIS A 1 121 ? -15.971 21.081 -17.041 1.00 50.66 121 HIS A C 1
ATOM 943 O O . HIS A 1 121 ? -15.871 21.716 -18.086 1.00 50.66 121 HIS A O 1
ATOM 949 N N . ASP A 1 122 ? -15.978 21.673 -15.843 1.00 47.00 122 ASP A N 1
ATOM 950 C CA . ASP A 1 122 ? -16.024 23.120 -15.615 1.00 47.00 122 ASP A CA 1
ATOM 951 C C . ASP A 1 122 ? -14.638 23.796 -15.514 1.00 47.00 122 ASP A C 1
ATOM 953 O O . ASP A 1 122 ? -14.552 25.025 -15.493 1.00 47.00 122 ASP A O 1
ATOM 957 N N . ASP A 1 123 ? -13.538 23.032 -15.486 1.00 50.69 123 ASP A N 1
ATOM 958 C CA . ASP A 1 123 ? -12.199 23.570 -15.181 1.00 50.69 123 ASP A CA 1
ATOM 959 C C . ASP A 1 123 ? -11.348 23.959 -16.408 1.00 50.69 123 ASP A C 1
ATOM 961 O O . ASP A 1 123 ? -10.233 24.462 -16.251 1.00 50.69 123 ASP A O 1
ATOM 965 N N . GLU A 1 124 ? -11.850 23.812 -17.641 1.00 50.38 124 GLU A N 1
ATOM 966 C CA . GLU A 1 124 ? -11.065 24.160 -18.843 1.00 50.38 124 GLU A CA 1
ATOM 967 C C . GLU A 1 124 ? -10.729 25.661 -18.955 1.00 50.38 124 GLU A C 1
ATOM 969 O O . GLU A 1 124 ? -9.799 26.032 -19.672 1.00 50.38 124 GLU A O 1
ATOM 974 N N . ASN A 1 125 ? -11.420 26.539 -18.215 1.00 45.28 125 ASN A N 1
ATOM 975 C CA . ASN A 1 125 ? -11.266 27.989 -18.363 1.00 45.28 125 ASN A CA 1
ATOM 976 C C . ASN A 1 125 ? -10.514 28.719 -17.234 1.00 45.28 125 ASN A C 1
ATOM 978 O O . ASN A 1 125 ? -10.258 29.917 -17.389 1.00 45.28 125 ASN A O 1
ATOM 982 N N . HIS A 1 126 ? -10.106 28.066 -16.133 1.00 44.34 126 HIS A N 1
ATOM 983 C CA . HIS A 1 126 ? -9.633 28.808 -14.946 1.00 44.34 126 HIS A CA 1
ATOM 984 C C . HIS A 1 126 ? -8.132 28.733 -14.594 1.00 44.34 126 HIS A C 1
ATOM 986 O O . HIS A 1 126 ? -7.651 29.582 -13.836 1.00 44.34 126 HIS A O 1
ATOM 992 N N . ASP A 1 127 ? -7.341 27.846 -15.204 1.00 48.19 127 ASP A N 1
ATOM 993 C CA . ASP A 1 127 ? -5.967 27.553 -14.747 1.00 48.19 127 ASP A CA 1
ATOM 994 C C . ASP A 1 127 ? -4.832 28.238 -15.543 1.00 48.19 127 ASP A C 1
ATOM 996 O O . ASP A 1 127 ? -3.817 27.640 -15.899 1.00 48.19 127 ASP A O 1
ATOM 1000 N N . LYS A 1 128 ? -4.940 29.557 -15.776 1.00 44.19 128 LYS A N 1
ATOM 1001 C CA . LYS A 1 128 ? -3.783 30.393 -16.193 1.00 44.19 128 LYS A CA 1
ATOM 1002 C C . LYS A 1 128 ? -3.174 31.242 -15.076 1.00 44.19 128 LYS A C 1
ATOM 1004 O O . LYS A 1 128 ? -2.196 31.951 -15.315 1.00 44.19 128 LYS A O 1
ATOM 1009 N N . LYS A 1 129 ? -3.695 31.198 -13.846 1.00 42.56 129 LYS A N 1
ATOM 1010 C CA . LYS A 1 129 ? -3.162 32.011 -12.741 1.00 42.56 129 LYS A CA 1
ATOM 1011 C C . LYS A 1 129 ? -3.005 31.200 -11.454 1.00 42.56 129 LYS A C 1
ATOM 1013 O O . LYS A 1 129 ? -3.967 30.956 -10.747 1.00 42.56 129 LYS A O 1
ATOM 1018 N N . LYS A 1 130 ? -1.733 30.970 -11.100 1.00 43.53 130 LYS A N 1
ATOM 1019 C CA . LYS A 1 130 ? -1.212 30.591 -9.771 1.00 43.53 130 LYS A CA 1
ATOM 1020 C C . LYS A 1 130 ? -1.284 29.109 -9.382 1.00 43.53 130 LYS A C 1
ATOM 1022 O O . LYS A 1 130 ? -1.888 28.746 -8.385 1.00 43.53 130 LYS A O 1
ATOM 1027 N N . SER A 1 131 ? -0.446 28.291 -10.003 1.00 41.59 131 SER A N 1
ATOM 1028 C CA . SER A 1 131 ? 0.412 27.369 -9.246 1.00 41.59 131 SER A CA 1
ATOM 1029 C C . SER A 1 131 ? 1.581 26.950 -10.138 1.00 41.59 131 SER A C 1
ATOM 1031 O O . SER A 1 131 ? 1.515 27.083 -11.356 1.00 41.59 131 SER A O 1
ATOM 1033 N N . ARG A 1 132 ? 2.704 26.517 -9.558 1.00 39.22 132 ARG A N 1
ATOM 1034 C CA . ARG A 1 132 ? 3.797 25.878 -10.308 1.00 39.22 132 ARG A CA 1
ATOM 1035 C C . ARG A 1 132 ? 3.266 24.564 -10.890 1.00 39.22 132 ARG A C 1
ATOM 1037 O O . ARG A 1 132 ? 3.415 23.514 -10.268 1.00 39.22 132 ARG A O 1
ATOM 1044 N N . ILE A 1 133 ? 2.622 24.640 -12.049 1.00 40.53 133 ILE A N 1
ATOM 1045 C CA . ILE A 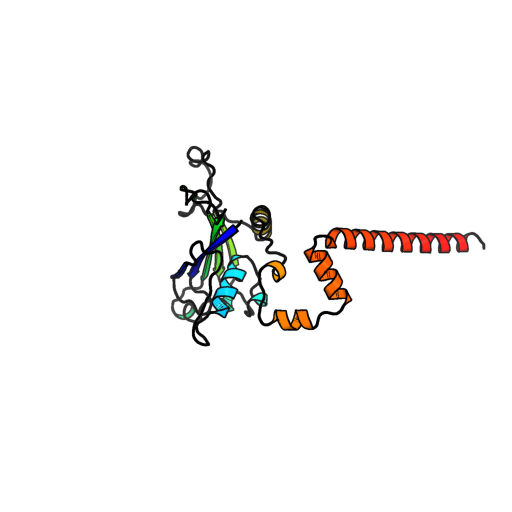1 133 ? 2.123 23.490 -12.794 1.00 40.53 133 ILE A CA 1
ATOM 1046 C C . ILE A 1 133 ? 3.361 22.734 -13.285 1.00 40.53 133 ILE A C 1
ATOM 1048 O O . ILE A 1 133 ? 4.074 23.173 -14.185 1.00 40.53 133 ILE A O 1
ATOM 1052 N N . ARG A 1 134 ? 3.684 21.626 -12.610 1.00 44.78 134 ARG A N 1
ATOM 1053 C CA . ARG A 1 134 ? 4.586 20.613 -13.169 1.00 44.78 134 ARG A CA 1
ATOM 1054 C C . ARG A 1 134 ? 3.881 19.972 -14.373 1.00 44.78 134 ARG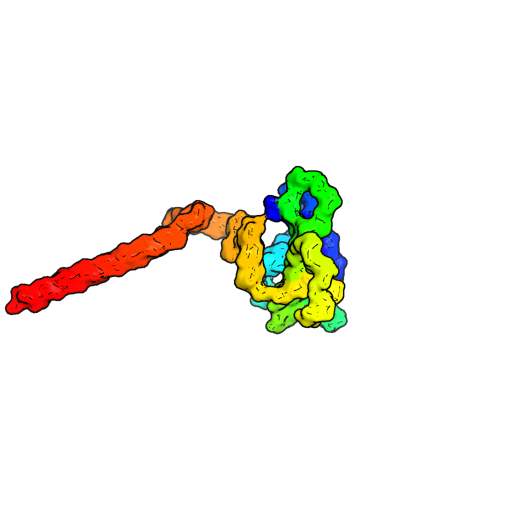 A C 1
ATOM 1056 O O . ARG A 1 134 ? 2.656 19.889 -14.335 1.00 44.78 134 ARG A O 1
ATOM 1063 N N . PRO A 1 135 ? 4.616 19.482 -15.386 1.00 44.44 135 PRO A N 1
ATOM 1064 C CA . PRO A 1 135 ? 4.068 19.092 -16.696 1.00 44.44 135 PRO A CA 1
ATOM 1065 C C . PRO A 1 135 ? 2.996 17.974 -16.717 1.00 44.44 135 PRO A C 1
ATOM 1067 O O . PRO A 1 135 ? 2.546 17.617 -17.793 1.00 44.44 135 PRO A O 1
ATOM 1070 N N . ASP A 1 136 ? 2.537 17.468 -15.564 1.00 54.34 136 ASP A N 1
ATOM 1071 C CA . ASP A 1 136 ? 1.585 16.351 -15.436 1.00 54.34 136 ASP A CA 1
ATOM 1072 C C . ASP A 1 136 ? 0.281 16.673 -14.654 1.00 54.34 136 ASP A C 1
ATOM 1074 O O . ASP A 1 136 ? -0.491 15.760 -14.359 1.00 54.34 136 ASP A O 1
ATOM 1078 N N . ASN A 1 137 ? -0.003 17.931 -14.275 1.00 67.31 137 ASN A N 1
ATOM 1079 C CA . ASN A 1 137 ? -1.174 18.306 -13.438 1.00 67.31 137 ASN A CA 1
ATOM 1080 C C . ASN A 1 137 ? -1.278 17.540 -12.096 1.00 67.31 137 ASN A C 1
ATOM 1082 O O . ASN A 1 137 ? -2.344 17.414 -11.497 1.00 67.31 137 ASN A O 1
ATOM 1086 N N . LEU A 1 138 ? -0.157 17.010 -11.603 1.00 76.50 138 LEU A N 1
ATOM 1087 C CA . LEU A 1 138 ? -0.075 16.258 -10.354 1.00 76.50 138 LEU A CA 1
ATOM 1088 C C . LEU A 1 138 ? 0.035 17.209 -9.153 1.00 76.50 138 LEU A C 1
ATOM 1090 O O . LEU A 1 138 ? 1.033 17.922 -8.998 1.00 76.50 138 LEU A O 1
ATOM 1094 N N . ARG A 1 139 ? -0.956 17.182 -8.255 1.00 85.31 139 ARG A N 1
ATOM 1095 C CA . ARG A 1 139 ? -0.959 17.964 -7.011 1.00 85.31 139 ARG A CA 1
ATOM 1096 C C . ARG A 1 139 ? -0.229 17.208 -5.907 1.00 85.31 139 ARG A C 1
ATOM 1098 O O . ARG A 1 139 ? -0.545 16.056 -5.627 1.00 85.31 139 ARG A O 1
ATOM 1105 N N . ARG A 1 140 ? 0.719 17.864 -5.230 1.00 89.00 140 ARG A N 1
ATOM 1106 C CA . ARG A 1 140 ? 1.376 17.303 -4.037 1.00 89.00 140 ARG A CA 1
ATOM 1107 C C . ARG A 1 140 ? 0.401 17.274 -2.857 1.00 89.00 140 ARG A C 1
ATOM 1109 O O . ARG A 1 140 ? -0.252 18.281 -2.585 1.00 89.00 140 ARG A O 1
ATOM 1116 N N . VAL A 1 141 ? 0.347 16.153 -2.145 1.00 90.56 141 VAL A N 1
ATOM 1117 C CA . VAL A 1 141 ? -0.549 15.934 -0.997 1.00 90.56 141 VAL A CA 1
ATOM 1118 C C . VAL A 1 141 ? 0.186 15.265 0.167 1.00 90.56 141 VAL A C 1
ATOM 1120 O O . VAL A 1 141 ? 1.226 14.632 -0.027 1.00 90.56 141 VAL A O 1
ATOM 1123 N N . SER A 1 142 ? -0.321 15.443 1.391 1.00 91.69 142 SER A N 1
ATOM 1124 C CA . SER A 1 142 ? 0.126 14.663 2.553 1.00 91.69 142 SER A CA 1
ATOM 1125 C C . SER A 1 142 ? -0.524 13.274 2.549 1.00 91.69 142 SER A C 1
ATOM 1127 O O . SER A 1 142 ? -1.460 13.029 1.784 1.00 91.69 142 SER A O 1
ATOM 1129 N N . ARG A 1 143 ? -0.041 12.358 3.400 1.00 89.19 143 ARG A N 1
ATOM 1130 C CA . ARG A 1 143 ? -0.614 11.006 3.511 1.00 89.19 143 ARG A CA 1
ATOM 1131 C C . ARG A 1 143 ? -2.050 11.055 4.038 1.00 89.19 143 ARG A C 1
ATOM 1133 O O . ARG A 1 143 ? -2.904 10.324 3.554 1.00 89.19 143 ARG A O 1
ATOM 1140 N N . GLU A 1 144 ? -2.312 11.943 4.989 1.00 90.50 144 GLU A N 1
ATOM 1141 C CA . GLU A 1 144 ? -3.621 12.131 5.619 1.00 90.50 144 GLU A CA 1
ATOM 1142 C C . GLU A 1 144 ? -4.630 12.668 4.601 1.00 90.50 144 GLU A C 1
ATOM 1144 O O . GLU A 1 144 ? -5.713 12.106 4.454 1.00 90.50 144 GLU A O 1
ATOM 1149 N N . ALA A 1 145 ? -4.245 13.699 3.839 1.00 89.88 145 ALA A N 1
ATOM 1150 C CA . ALA A 1 145 ? -5.079 14.251 2.775 1.00 89.88 145 ALA A CA 1
ATOM 1151 C C . ALA A 1 145 ? -5.349 13.213 1.675 1.00 89.88 145 ALA A C 1
ATOM 1153 O O . ALA A 1 145 ? -6.469 13.101 1.184 1.00 89.88 145 ALA A O 1
ATOM 1154 N N . LEU A 1 146 ? -4.337 12.419 1.312 1.00 90.38 146 LEU A N 1
ATOM 1155 C CA . LEU A 1 146 ? -4.487 11.325 0.357 1.00 90.38 146 LEU A CA 1
ATOM 1156 C C . LEU A 1 146 ? -5.462 10.254 0.865 1.00 90.38 146 LEU A C 1
ATOM 1158 O O . LEU A 1 146 ? -6.309 9.810 0.093 1.00 90.38 146 LEU A O 1
ATOM 1162 N N . ASN A 1 147 ? -5.402 9.888 2.150 1.00 91.31 147 ASN A N 1
ATOM 1163 C CA . ASN A 1 147 ? -6.353 8.935 2.718 1.00 91.31 147 ASN A CA 1
ATOM 1164 C C . ASN A 1 147 ? -7.778 9.505 2.768 1.00 91.31 147 ASN A C 1
ATOM 1166 O O . ASN A 1 147 ? -8.720 8.814 2.403 1.00 91.31 147 ASN A O 1
ATOM 1170 N N . GLN A 1 148 ? -7.955 10.775 3.144 1.00 90.25 148 GLN A N 1
ATOM 1171 C CA . GLN A 1 148 ? -9.272 11.424 3.113 1.00 90.25 148 GLN A CA 1
ATOM 1172 C C . GLN A 1 148 ? -9.886 11.405 1.710 1.00 90.25 148 GLN A C 1
ATOM 1174 O O . GLN A 1 148 ? -11.060 11.079 1.564 1.00 90.25 148 GLN A O 1
ATOM 1179 N N . ILE A 1 149 ? -9.086 11.700 0.682 1.00 88.94 149 ILE A N 1
ATOM 1180 C CA . ILE A 1 149 ? -9.531 11.657 -0.712 1.00 88.94 149 ILE A CA 1
ATOM 1181 C C . ILE A 1 149 ? -9.879 10.226 -1.129 1.00 88.94 149 ILE A C 1
ATOM 1183 O O . ILE A 1 149 ? -10.915 10.007 -1.734 1.00 88.94 149 ILE A O 1
ATOM 1187 N N . LEU A 1 150 ? -9.049 9.229 -0.824 1.00 88.31 150 LEU A N 1
ATOM 1188 C CA . LEU A 1 150 ? -9.328 7.851 -1.246 1.00 88.31 150 LEU A CA 1
ATOM 1189 C C . LEU A 1 150 ? -10.503 7.224 -0.481 1.00 88.31 150 LEU A C 1
ATOM 1191 O O . LEU A 1 150 ? -11.264 6.450 -1.069 1.00 88.31 150 LEU A O 1
ATOM 1195 N N . LYS A 1 151 ? -10.738 7.648 0.766 1.00 88.31 151 LYS A N 1
ATOM 1196 C CA . LYS A 1 151 ? -11.927 7.294 1.550 1.00 88.31 151 LYS A CA 1
ATOM 1197 C C . LYS A 1 151 ? -13.226 7.741 0.883 1.00 88.31 151 LYS A C 1
ATOM 1199 O O . LYS A 1 151 ? -14.186 6.976 0.922 1.00 88.31 151 LYS A O 1
ATOM 1204 N N . THR A 1 152 ? -13.271 8.903 0.217 1.00 86.94 152 THR A N 1
ATOM 1205 C CA . THR A 1 152 ? -14.489 9.322 -0.514 1.00 86.94 152 THR A CA 1
ATOM 1206 C C . THR A 1 152 ? -14.818 8.390 -1.680 1.00 86.94 152 THR A C 1
ATOM 1208 O O . THR A 1 152 ? -15.982 8.246 -2.043 1.00 86.94 152 THR A O 1
ATOM 1211 N N . PHE A 1 153 ? -13.811 7.702 -2.225 1.00 84.25 153 PHE A N 1
ATOM 1212 C CA . PHE A 1 153 ? -13.966 6.690 -3.270 1.00 84.25 153 PHE A CA 1
ATOM 1213 C C . PHE A 1 153 ? -14.103 5.257 -2.726 1.00 84.25 153 PHE A C 1
ATOM 1215 O O . PHE A 1 153 ? -14.183 4.311 -3.514 1.00 84.25 153 PHE A O 1
ATOM 1222 N N . GLY A 1 154 ? -14.156 5.086 -1.400 1.00 83.56 154 GLY A N 1
ATOM 1223 C CA . GLY A 1 154 ? -14.342 3.795 -0.735 1.00 83.56 154 GLY A CA 1
ATOM 1224 C C . GLY A 1 154 ? -13.060 2.989 -0.502 1.00 83.56 154 GLY A C 1
ATOM 1225 O O . GLY A 1 154 ? -13.150 1.796 -0.225 1.00 83.56 154 GLY A O 1
ATOM 1226 N N . LEU A 1 155 ? -11.878 3.606 -0.608 1.00 87.50 155 LEU A N 1
ATOM 1227 C CA . LEU A 1 155 ? -10.595 2.966 -0.310 1.00 87.50 155 LEU A CA 1
ATOM 1228 C C . LEU A 1 155 ? -9.967 3.589 0.944 1.00 87.50 155 LEU A C 1
ATOM 1230 O O . LEU A 1 155 ? -9.425 4.690 0.891 1.00 87.50 155 LEU A O 1
ATOM 1234 N N . ASP A 1 156 ? -10.019 2.870 2.067 1.00 87.44 156 ASP A N 1
ATOM 1235 C CA . ASP A 1 156 ? -9.361 3.282 3.312 1.00 87.44 156 ASP A CA 1
ATOM 1236 C C . ASP A 1 156 ? -7.963 2.674 3.417 1.00 87.44 156 ASP A C 1
ATOM 1238 O O . ASP A 1 156 ? -7.816 1.461 3.544 1.00 87.44 156 ASP A O 1
ATOM 1242 N N . ILE A 1 157 ? -6.935 3.518 3.399 1.00 86.88 157 ILE A N 1
ATOM 1243 C CA . ILE A 1 157 ? -5.534 3.088 3.466 1.00 86.88 157 ILE A CA 1
ATOM 1244 C C . ILE A 1 157 ? -5.093 2.765 4.895 1.00 86.88 157 ILE A C 1
ATOM 1246 O O . ILE A 1 157 ? -4.163 1.977 5.069 1.00 86.88 157 ILE A O 1
ATOM 1250 N N . ASP A 1 158 ? -5.725 3.356 5.913 1.00 84.75 158 ASP A N 1
ATOM 1251 C CA . ASP A 1 158 ? -5.302 3.187 7.311 1.00 84.75 158 ASP A CA 1
ATOM 1252 C C . ASP A 1 158 ? -5.567 1.772 7.829 1.00 84.75 158 ASP A C 1
ATOM 1254 O O . ASP A 1 158 ? -4.922 1.338 8.782 1.00 84.75 158 ASP A O 1
ATOM 1258 N N . GLN A 1 159 ? -6.475 1.041 7.179 1.00 80.38 159 GLN A N 1
ATOM 1259 C CA . GLN A 1 159 ? -6.830 -0.329 7.528 1.00 80.38 159 GLN A CA 1
ATOM 1260 C C . GLN A 1 159 ? -6.443 -1.300 6.402 1.00 80.38 159 GLN A C 1
ATOM 1262 O O . GLN A 1 159 ? -7.301 -1.745 5.636 1.00 80.38 159 GLN A O 1
ATOM 1267 N N . PRO A 1 160 ? -5.152 -1.658 6.285 1.00 78.12 160 PRO A N 1
ATOM 1268 C CA . PRO A 1 160 ? -4.654 -2.469 5.177 1.00 78.12 160 PRO A CA 1
ATOM 1269 C C . PRO A 1 160 ? -5.225 -3.885 5.141 1.00 78.12 160 PRO A C 1
ATOM 1271 O O . PRO A 1 160 ? -5.406 -4.451 4.066 1.00 78.12 160 PRO A O 1
ATOM 1274 N N . GLU A 1 161 ? -5.604 -4.419 6.304 1.00 77.25 161 GLU A N 1
ATOM 1275 C CA . GLU A 1 161 ? -6.243 -5.731 6.448 1.00 77.25 161 GLU A CA 1
ATOM 1276 C C . GLU A 1 161 ? -7.589 -5.827 5.700 1.00 77.25 161 GLU A C 1
ATOM 1278 O O . GLU A 1 161 ? -8.064 -6.931 5.445 1.00 77.25 161 GLU A O 1
ATOM 1283 N N . ARG A 1 162 ? -8.205 -4.695 5.315 1.00 81.69 162 ARG A N 1
ATOM 1284 C CA . ARG A 1 162 ? -9.465 -4.678 4.551 1.00 81.69 162 ARG A CA 1
ATOM 1285 C C . ARG A 1 162 ? -9.292 -4.965 3.059 1.00 81.69 162 ARG A C 1
ATOM 1287 O O . ARG A 1 162 ? -10.254 -5.377 2.420 1.00 81.69 162 ARG A O 1
ATOM 1294 N N . TYR A 1 163 ? -8.111 -4.722 2.490 1.00 84.88 163 TYR A N 1
ATOM 1295 C CA . TYR A 1 163 ? -7.885 -4.842 1.039 1.00 84.88 163 TYR A CA 1
ATOM 1296 C C . TYR A 1 163 ? -6.633 -5.635 0.658 1.00 84.88 163 TYR A C 1
ATOM 1298 O O . TYR A 1 163 ? -6.474 -5.991 -0.509 1.00 84.88 163 TYR A O 1
ATOM 1306 N N . ALA A 1 164 ? -5.748 -5.926 1.610 1.00 85.69 164 ALA A N 1
ATOM 1307 C CA . ALA A 1 164 ? -4.557 -6.729 1.391 1.00 85.69 164 ALA A CA 1
ATOM 1308 C C . ALA A 1 164 ? -4.486 -7.879 2.394 1.00 85.69 164 ALA A C 1
ATOM 1310 O O . ALA A 1 164 ? -4.523 -7.681 3.605 1.00 85.69 164 ALA A O 1
ATOM 1311 N N . LEU A 1 165 ? -4.320 -9.087 1.859 1.00 85.81 165 LEU A N 1
ATOM 1312 C CA . LEU A 1 165 ? -4.021 -10.289 2.626 1.00 85.81 165 LEU A CA 1
ATOM 1313 C C . LEU A 1 165 ? -2.588 -10.707 2.311 1.00 85.81 165 LEU A C 1
ATOM 1315 O O . LEU A 1 165 ? -2.303 -11.269 1.252 1.00 85.81 165 LEU A O 1
ATOM 1319 N N . LEU A 1 166 ? -1.668 -10.391 3.220 1.00 83.19 166 LEU A N 1
ATOM 1320 C CA . LEU A 1 166 ? -0.261 -10.745 3.069 1.00 83.19 166 LEU A CA 1
ATOM 1321 C C . LEU A 1 166 ? 0.029 -12.118 3.678 1.00 83.19 166 LEU A C 1
ATOM 1323 O O . LEU A 1 166 ? -0.506 -12.479 4.722 1.00 83.19 166 LEU A O 1
ATOM 1327 N N . GLN A 1 167 ? 0.966 -12.851 3.073 1.00 77.06 167 GLN A N 1
ATOM 1328 C CA . GLN A 1 167 ? 1.365 -14.195 3.519 1.00 77.06 167 GLN A CA 1
ATOM 1329 C C . GLN A 1 167 ? 1.780 -14.254 5.001 1.00 77.06 167 GLN A C 1
ATOM 1331 O O . GLN A 1 167 ? 1.565 -15.258 5.672 1.00 77.06 167 GLN A O 1
ATOM 1336 N N . ASN A 1 168 ? 2.368 -13.179 5.529 1.00 71.31 168 ASN A N 1
ATOM 1337 C CA . ASN A 1 168 ? 2.783 -13.136 6.931 1.00 71.31 168 ASN A CA 1
ATOM 1338 C C . ASN A 1 168 ? 1.593 -12.844 7.866 1.00 71.31 168 ASN A C 1
ATOM 1340 O O . ASN A 1 168 ? 1.598 -13.274 9.015 1.00 71.31 168 ASN A O 1
ATOM 1344 N N . GLN A 1 169 ? 0.558 -12.152 7.377 1.00 72.94 169 GLN A N 1
ATOM 1345 C CA . GLN A 1 169 ? -0.609 -11.752 8.169 1.00 72.94 169 GLN A CA 1
ATOM 1346 C C . GLN A 1 169 ? -1.580 -12.907 8.421 1.00 72.94 169 GLN A C 1
ATOM 1348 O O . GLN A 1 169 ? -2.237 -12.920 9.457 1.00 72.94 169 GLN A O 1
ATOM 1353 N N . THR A 1 170 ? -1.655 -13.905 7.535 1.00 77.31 170 THR A N 1
ATOM 1354 C CA . THR A 1 170 ? -2.535 -15.072 7.728 1.00 77.31 170 THR A CA 1
ATOM 1355 C C . THR A 1 170 ? -2.205 -15.850 8.998 1.00 77.31 170 THR A C 1
ATOM 1357 O O . THR A 1 170 ? -3.112 -16.287 9.702 1.00 77.31 170 THR A O 1
ATOM 1360 N N . HIS A 1 171 ? -0.920 -15.967 9.342 1.00 77.19 171 HIS A N 1
ATOM 1361 C CA . HIS A 1 171 ? -0.513 -16.607 10.591 1.00 77.19 171 HIS A CA 1
ATOM 1362 C C . HIS A 1 171 ? -0.895 -15.756 11.807 1.00 77.19 171 HIS A C 1
ATOM 1364 O O . HIS A 1 171 ? -1.441 -16.267 12.781 1.00 77.19 171 HIS A O 1
ATOM 1370 N N . THR A 1 172 ? -0.653 -14.442 11.745 1.00 75.62 172 THR A N 1
ATOM 1371 C CA . THR A 1 172 ? -1.041 -13.510 12.813 1.00 75.62 172 THR A CA 1
ATOM 1372 C C . THR A 1 172 ? -2.545 -13.522 13.046 1.00 75.62 172 THR A C 1
ATOM 1374 O O . THR A 1 172 ? -2.972 -13.504 14.194 1.00 75.62 172 THR A O 1
ATOM 1377 N N . PHE A 1 173 ? -3.343 -13.589 11.979 1.00 80.25 173 PHE A N 1
ATOM 1378 C CA . PHE A 1 173 ? -4.796 -13.684 12.062 1.00 80.25 173 PHE A CA 1
ATOM 1379 C C . PHE A 1 173 ? -5.245 -14.979 12.748 1.00 80.25 173 PHE A C 1
ATOM 1381 O O . PHE A 1 173 ? -6.042 -14.922 13.681 1.00 80.25 173 PHE A O 1
ATOM 1388 N N . ALA A 1 174 ? -4.680 -16.124 12.352 1.00 82.62 174 ALA A N 1
ATOM 1389 C CA . ALA A 1 174 ? -4.975 -17.416 12.974 1.00 82.62 174 ALA A CA 1
ATOM 1390 C C . ALA A 1 174 ? -4.577 -17.475 14.462 1.00 82.62 174 ALA A C 1
ATOM 1392 O O . ALA A 1 174 ? -5.198 -18.195 15.238 1.00 82.62 174 ALA A O 1
ATOM 1393 N N . ALA A 1 175 ? -3.566 -16.702 14.863 1.00 87.06 175 ALA A N 1
ATOM 1394 C CA . ALA A 1 175 ? -3.079 -16.627 16.238 1.00 87.06 175 ALA A CA 1
ATOM 1395 C C . ALA A 1 175 ? -3.774 -15.551 17.103 1.00 87.06 175 ALA A C 1
ATOM 1397 O O . ALA A 1 175 ? -3.383 -15.364 18.259 1.00 87.06 175 ALA A O 1
ATOM 1398 N N . LYS A 1 176 ? -4.770 -14.811 16.586 1.00 86.44 176 LYS A N 1
ATOM 1399 C CA . LYS A 1 176 ? -5.473 -13.778 17.372 1.00 86.44 176 LYS A CA 1
ATOM 1400 C C . LYS A 1 176 ? -6.249 -14.415 18.529 1.00 86.44 176 LYS A C 1
ATOM 1402 O O . LYS A 1 176 ? -6.916 -15.435 18.372 1.00 86.44 176 LYS A O 1
ATOM 1407 N N . SER A 1 177 ? -6.214 -13.769 19.694 1.00 93.38 177 SER A N 1
ATOM 1408 C CA . SER A 1 177 ? -7.058 -14.164 20.824 1.00 93.38 177 SER A CA 1
ATOM 1409 C C . SER A 1 177 ? -8.543 -13.903 20.518 1.00 93.38 177 SER A C 1
ATOM 1411 O O . SER A 1 177 ? -8.848 -13.004 19.727 1.00 93.38 177 SER A O 1
ATOM 1413 N N . PRO A 1 178 ? -9.484 -14.602 21.184 1.00 92.56 178 PRO A N 1
ATOM 1414 C CA . PRO A 1 178 ? -10.919 -14.376 20.988 1.00 92.56 178 PRO A CA 1
ATOM 1415 C C . PRO A 1 178 ? -11.335 -12.907 21.163 1.00 92.56 178 PRO A C 1
ATOM 1417 O O . PRO A 1 178 ? -12.134 -12.387 20.392 1.00 92.56 178 PRO A O 1
ATOM 1420 N N . GLN A 1 179 ? -10.734 -12.205 22.130 1.00 88.75 179 GLN A N 1
ATOM 1421 C CA . GLN A 1 179 ? -10.994 -10.784 22.385 1.00 88.75 179 GLN A CA 1
ATOM 1422 C C . GLN A 1 179 ? -10.471 -9.884 21.259 1.00 88.75 179 GLN A C 1
ATOM 1424 O O . GLN A 1 179 ? -11.142 -8.938 20.852 1.00 88.75 179 GLN A O 1
ATOM 1429 N N . SER A 1 180 ? -9.272 -10.171 20.741 1.00 86.94 180 SER A N 1
ATOM 1430 C CA . SER A 1 180 ? -8.711 -9.411 19.621 1.00 86.94 180 SER A CA 1
ATOM 1431 C C . SER A 1 180 ? -9.503 -9.637 18.337 1.00 86.94 180 SER A C 1
ATOM 1433 O O . SER A 1 180 ? -9.632 -8.706 17.545 1.00 86.94 180 SER A O 1
ATOM 1435 N N . LEU A 1 181 ? -10.012 -10.850 18.128 1.00 88.06 181 LEU A N 1
ATOM 1436 C CA . LEU A 1 181 ? -10.841 -11.182 16.977 1.00 88.06 181 LEU A CA 1
ATOM 1437 C C . LEU A 1 181 ? -12.211 -10.496 17.064 1.00 88.06 181 LEU A C 1
ATOM 1439 O O . LEU A 1 181 ? -12.670 -9.955 16.064 1.00 88.06 181 LEU A O 1
ATOM 1443 N N . ALA A 1 182 ? -12.818 -10.438 18.253 1.00 87.81 182 ALA A N 1
ATOM 1444 C CA . ALA A 1 182 ? -14.054 -9.687 18.474 1.00 87.81 182 ALA A CA 1
ATOM 1445 C C . ALA A 1 182 ? -13.883 -8.197 18.134 1.00 87.81 182 ALA A C 1
ATOM 1447 O O . ALA A 1 182 ? -14.647 -7.673 17.329 1.00 87.81 182 ALA A O 1
ATOM 1448 N N . ARG A 1 183 ? -12.823 -7.549 18.642 1.00 84.25 183 ARG A N 1
ATOM 1449 C CA . ARG A 1 183 ? -12.509 -6.149 18.296 1.00 84.25 183 ARG A CA 1
ATOM 1450 C C . ARG A 1 183 ? -12.288 -5.951 16.800 1.00 84.25 183 ARG A C 1
ATOM 1452 O O . ARG A 1 183 ? -12.807 -5.008 16.223 1.00 84.25 183 ARG A O 1
ATOM 1459 N N . TYR A 1 184 ? -11.565 -6.868 16.159 1.00 84.69 184 TYR A N 1
ATOM 1460 C CA . TYR A 1 184 ? -11.363 -6.820 14.712 1.00 84.69 184 TYR A CA 1
ATOM 1461 C C . TYR A 1 184 ? -12.692 -6.876 13.938 1.00 84.69 184 TYR A C 1
ATOM 1463 O O . TYR A 1 184 ? -12.879 -6.127 12.982 1.00 84.69 184 TYR A O 1
ATOM 1471 N N . LEU A 1 185 ? -13.635 -7.729 14.355 1.00 85.88 185 LEU A N 1
ATOM 1472 C CA . LEU A 1 185 ? -14.967 -7.793 13.746 1.00 85.88 185 LEU A CA 1
ATOM 1473 C C . LEU A 1 185 ? -15.782 -6.520 14.007 1.00 85.88 185 LEU A C 1
ATOM 1475 O O . LEU A 1 185 ? -16.453 -6.034 13.099 1.00 85.88 185 LEU A O 1
ATOM 1479 N N . GLU A 1 186 ? -15.703 -5.953 15.209 1.00 86.44 186 GLU A N 1
ATOM 1480 C CA . GLU A 1 186 ? -16.339 -4.670 15.534 1.00 86.44 186 GLU A CA 1
ATOM 1481 C C . GLU A 1 186 ? -15.796 -3.535 14.656 1.00 86.44 186 GLU A C 1
ATOM 1483 O O . GLU A 1 186 ? -16.575 -2.752 14.105 1.00 86.44 186 GLU A O 1
ATOM 1488 N N . ASP A 1 187 ? -14.478 -3.482 14.458 1.00 82.12 187 ASP A N 1
ATOM 1489 C CA . ASP A 1 187 ? -13.817 -2.524 13.572 1.00 82.12 187 ASP A CA 1
ATOM 1490 C C . ASP A 1 187 ? -14.204 -2.742 12.106 1.00 82.12 187 ASP A C 1
ATOM 1492 O O . ASP A 1 187 ? -14.399 -1.775 11.368 1.00 82.12 187 ASP A O 1
ATOM 1496 N N . PHE A 1 188 ? -14.350 -3.996 11.672 1.00 81.50 188 PHE A N 1
ATOM 1497 C CA . PHE A 1 188 ? -14.777 -4.339 10.314 1.00 81.50 188 PHE A CA 1
ATOM 1498 C C . PHE A 1 188 ? -16.213 -3.882 10.029 1.00 81.50 188 PHE A C 1
ATOM 1500 O O . PHE A 1 188 ? -16.487 -3.338 8.961 1.00 81.50 188 PHE A O 1
ATOM 1507 N N . ILE A 1 189 ? -17.112 -4.050 11.002 1.00 85.12 189 ILE A N 1
ATOM 1508 C CA . ILE A 1 189 ? -18.504 -3.582 10.921 1.00 85.12 189 ILE A CA 1
ATOM 1509 C C . ILE A 1 189 ? -18.577 -2.045 10.999 1.00 85.12 189 ILE A C 1
ATOM 1511 O O . ILE A 1 189 ? -19.529 -1.448 10.501 1.00 85.12 189 ILE A O 1
ATOM 1515 N N . GLY A 1 190 ? -17.559 -1.396 11.575 1.00 80.56 190 GLY A N 1
ATOM 1516 C CA . GLY A 1 190 ? -17.507 0.056 11.773 1.00 80.56 190 GLY A CA 1
ATOM 1517 C C . GLY A 1 190 ? -18.022 0.515 13.140 1.00 80.56 190 GLY A C 1
ATOM 1518 O O . GLY A 1 190 ? -18.250 1.704 13.341 1.00 80.56 190 GLY A O 1
ATOM 1519 N N . ASN A 1 191 ? -18.178 -0.407 14.093 1.00 85.38 191 ASN A N 1
ATOM 1520 C CA . ASN A 1 191 ? -18.652 -0.117 15.447 1.00 85.38 191 ASN A CA 1
ATOM 1521 C C . ASN A 1 191 ? -17.523 0.220 16.434 1.00 85.38 191 ASN A C 1
ATOM 1523 O O . ASN A 1 191 ? -17.813 0.661 17.545 1.00 85.38 191 ASN A O 1
ATOM 1527 N N . GLY A 1 192 ? -16.255 0.040 16.057 1.00 80.19 192 GLY A N 1
ATOM 1528 C CA . GLY A 1 192 ? -15.111 0.202 16.963 1.00 80.19 192 GLY A CA 1
ATOM 1529 C C . GLY A 1 192 ? -15.053 1.549 17.693 1.00 80.19 192 GLY A C 1
ATOM 1530 O O . GLY A 1 192 ? -14.814 1.597 18.902 1.00 80.19 192 GLY A O 1
ATOM 1531 N N . GLU A 1 193 ? -15.354 2.652 17.000 1.00 81.69 193 GLU A N 1
ATOM 1532 C CA . GLU A 1 193 ? -15.364 3.994 17.605 1.00 81.69 193 GLU A CA 1
ATOM 1533 C C . GLU A 1 193 ? -16.476 4.138 18.659 1.00 81.69 193 GLU A C 1
ATOM 1535 O O . GLU A 1 193 ? -16.269 4.714 19.729 1.00 81.69 193 GLU A O 1
ATOM 1540 N N . ILE A 1 194 ? -17.644 3.545 18.395 1.00 87.00 194 ILE A N 1
ATOM 1541 C CA . ILE A 1 194 ? -18.784 3.543 19.319 1.00 87.00 194 ILE A CA 1
ATOM 1542 C C . ILE A 1 194 ? -18.445 2.721 20.564 1.00 87.00 194 ILE A C 1
ATOM 1544 O O . ILE A 1 194 ? -18.653 3.194 21.683 1.00 87.00 194 ILE A O 1
ATOM 1548 N N . VAL A 1 195 ? -17.891 1.519 20.380 1.00 86.06 195 VAL A N 1
ATOM 1549 C CA . VAL A 1 195 ? -17.501 0.623 21.480 1.00 86.06 195 VAL A CA 1
ATOM 1550 C C . VAL A 1 195 ? -16.460 1.292 22.375 1.00 86.06 195 VAL A C 1
ATOM 1552 O O . VAL A 1 195 ? -16.628 1.324 23.594 1.00 86.06 195 VAL A O 1
ATOM 1555 N N . THR A 1 196 ? -15.435 1.906 21.781 1.00 86.19 196 THR A N 1
ATOM 1556 C CA . THR A 1 196 ? -14.388 2.624 22.526 1.00 86.19 196 THR A CA 1
ATOM 1557 C C . THR A 1 196 ? -14.986 3.748 23.369 1.00 86.19 196 THR A C 1
ATOM 1559 O O . THR A 1 196 ? -14.739 3.831 24.572 1.00 86.19 196 THR A O 1
ATOM 1562 N N . ARG A 1 197 ? -15.873 4.552 22.774 1.00 90.00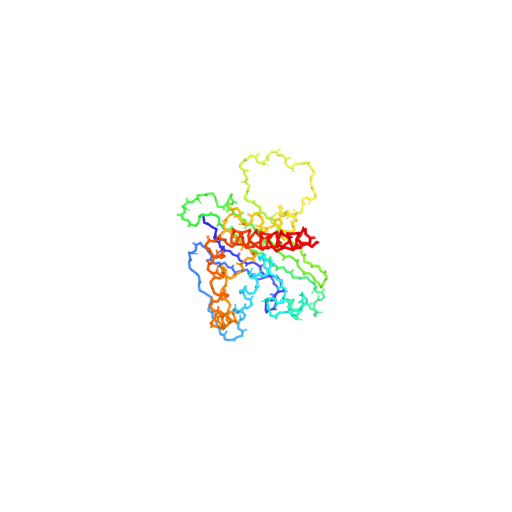 197 ARG A N 1
ATOM 1563 C CA . ARG A 1 197 ? -16.535 5.662 23.468 1.00 90.00 197 ARG A CA 1
ATOM 1564 C C . ARG A 1 197 ? -17.453 5.200 24.604 1.00 90.00 197 ARG A C 1
ATOM 1566 O O . ARG A 1 197 ? -17.599 5.908 25.601 1.00 90.00 197 ARG A O 1
ATOM 1573 N N . ILE A 1 198 ? -18.094 4.038 24.465 1.00 91.12 198 ILE A N 1
ATOM 1574 C CA . ILE A 1 198 ? -18.901 3.432 25.534 1.00 91.12 198 ILE A CA 1
ATOM 1575 C C . ILE A 1 198 ? -17.997 2.993 26.691 1.00 91.12 198 ILE A C 1
ATOM 1577 O O . ILE A 1 198 ? -18.302 3.310 27.841 1.00 91.12 198 ILE A O 1
ATOM 1581 N N . LEU A 1 199 ? -16.881 2.322 26.397 1.00 89.88 199 LEU A N 1
ATOM 1582 C CA . LEU A 1 199 ? -15.938 1.838 27.410 1.00 89.88 199 LEU A CA 1
ATOM 1583 C C . LEU A 1 199 ? -15.309 2.985 28.212 1.00 89.88 199 LEU A C 1
ATOM 1585 O O . LEU A 1 199 ? -15.266 2.915 29.440 1.00 89.88 199 LEU A O 1
ATOM 1589 N N . GLU A 1 200 ? -14.896 4.067 27.548 1.00 92.56 200 GLU A N 1
ATOM 1590 C CA . GLU A 1 200 ? -14.368 5.268 28.214 1.00 92.56 200 GLU A CA 1
ATOM 1591 C C . GLU A 1 200 ? -15.390 5.873 29.184 1.00 92.56 200 GLU A C 1
ATOM 1593 O O . GLU A 1 200 ? -15.078 6.179 30.338 1.00 92.56 200 GLU A O 1
ATOM 1598 N N . LYS A 1 201 ? -16.649 5.999 28.745 1.00 93.56 201 LYS A N 1
ATOM 1599 C CA . LYS A 1 201 ? -17.727 6.515 29.598 1.00 93.56 201 LYS A CA 1
ATOM 1600 C C . LYS A 1 201 ? -18.038 5.589 30.772 1.00 93.56 201 LYS A C 1
ATOM 1602 O O . LYS A 1 201 ? -18.326 6.081 31.861 1.00 93.56 201 LYS A O 1
ATOM 1607 N N . GLN A 1 202 ? -17.980 4.274 30.576 1.00 93.19 202 GLN A N 1
ATOM 1608 C CA . GLN A 1 202 ? -18.176 3.299 31.652 1.00 93.19 202 GLN A CA 1
ATOM 1609 C C . GLN A 1 202 ? -17.063 3.378 32.702 1.00 93.19 202 GLN A C 1
ATOM 1611 O O . GLN A 1 202 ? -17.359 3.386 33.896 1.00 93.19 202 GLN A O 1
ATOM 1616 N N . GLN A 1 203 ? -15.802 3.501 32.277 1.00 92.38 203 GLN A N 1
ATOM 1617 C CA . GLN A 1 203 ? -14.673 3.699 33.193 1.00 92.38 203 GLN A CA 1
ATOM 1618 C C . GLN A 1 203 ? -14.829 4.986 34.005 1.00 92.38 203 GLN A C 1
ATOM 1620 O O . GLN A 1 203 ? -14.663 4.973 35.225 1.00 92.38 203 GLN A O 1
ATOM 1625 N N . PHE A 1 204 ? -15.226 6.076 33.347 1.00 93.81 204 PHE A N 1
ATOM 1626 C CA . PHE A 1 204 ? -15.486 7.348 34.013 1.00 93.81 204 PHE A CA 1
ATOM 1627 C C . PHE A 1 204 ? -16.615 7.246 35.053 1.00 93.81 204 PHE A C 1
ATOM 1629 O O . PHE A 1 204 ? -16.462 7.720 36.179 1.00 93.81 204 PHE A O 1
ATOM 1636 N N . LEU A 1 205 ? -17.726 6.577 34.720 1.00 92.94 205 LEU A N 1
ATOM 1637 C CA . LEU A 1 205 ? -18.830 6.339 35.659 1.00 92.94 205 LEU A CA 1
ATOM 1638 C C . LEU A 1 205 ? -18.398 5.501 36.866 1.00 92.94 205 LEU A C 1
ATOM 1640 O O . LEU A 1 205 ? -18.766 5.827 37.992 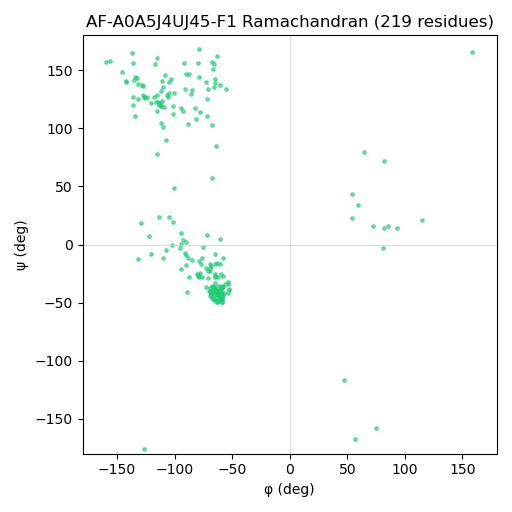1.00 92.94 205 LEU A O 1
ATOM 1644 N N . CYS A 1 206 ? -17.598 4.457 36.644 1.00 91.94 206 CYS A N 1
ATOM 1645 C CA . CYS A 1 206 ? -17.088 3.615 37.723 1.00 91.94 206 CYS A CA 1
ATOM 1646 C C . CYS A 1 206 ? -16.187 4.413 38.682 1.00 91.94 206 CYS A C 1
ATOM 1648 O O . CYS A 1 206 ? -16.312 4.273 39.898 1.00 91.94 206 CYS A O 1
ATOM 1650 N N . GLY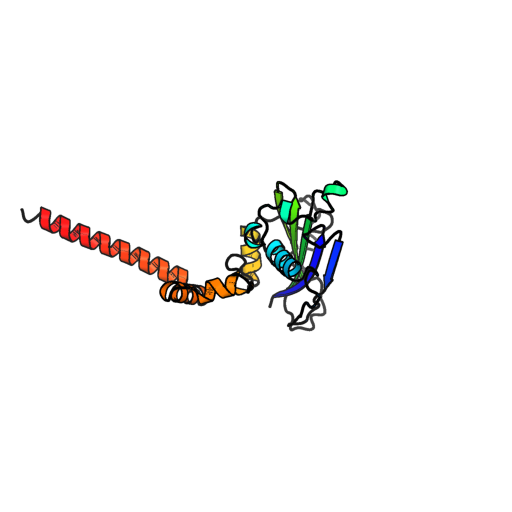 A 1 207 ? -15.333 5.296 38.150 1.00 92.75 207 GLY A N 1
ATOM 1651 C CA . GLY A 1 207 ? -14.499 6.187 38.963 1.00 92.75 207 GLY A CA 1
ATOM 1652 C C . GLY A 1 207 ? -15.323 7.174 39.795 1.00 92.75 207 GLY A C 1
ATOM 1653 O O . GLY A 1 207 ? -15.066 7.356 40.983 1.00 92.75 207 GLY A O 1
ATOM 1654 N N . LEU A 1 208 ? -16.375 7.762 39.215 1.00 92.00 208 LEU A N 1
ATOM 1655 C CA . LEU A 1 208 ? -17.287 8.640 39.958 1.00 92.00 208 LEU A CA 1
ATOM 1656 C C . LEU A 1 208 ? -18.029 7.904 41.080 1.00 92.00 208 LEU A C 1
ATOM 1658 O O . LEU A 1 208 ? -18.198 8.459 42.165 1.00 92.00 208 LEU A O 1
ATOM 1662 N N . GLN A 1 209 ? -18.456 6.663 40.838 1.00 91.06 209 GLN A N 1
ATOM 1663 C CA . GLN A 1 209 ? -19.118 5.842 41.852 1.00 91.06 209 GLN A CA 1
ATOM 1664 C C . GLN A 1 209 ? -18.181 5.510 43.018 1.00 91.06 209 GLN A C 1
ATOM 1666 O O . GLN A 1 209 ? -18.605 5.593 44.169 1.00 91.06 209 GLN A O 1
ATOM 1671 N N . GLN A 1 210 ? -16.914 5.189 42.743 1.00 88.94 210 GLN A N 1
ATOM 1672 C CA . GLN A 1 210 ? -15.909 4.950 43.785 1.00 88.94 210 GLN A CA 1
ATOM 1673 C C . GLN A 1 210 ? -15.677 6.202 44.637 1.00 88.94 210 GLN A C 1
ATOM 1675 O O . GLN A 1 210 ? -15.821 6.132 45.857 1.00 88.94 210 GLN A O 1
ATOM 1680 N N . ASN A 1 211 ? -15.464 7.359 44.003 1.00 89.25 211 ASN A N 1
ATOM 1681 C CA . ASN A 1 211 ? -15.304 8.632 44.713 1.00 89.25 211 ASN A CA 1
ATOM 1682 C C . ASN A 1 211 ? -16.534 8.982 45.565 1.00 89.25 211 ASN A C 1
ATOM 1684 O O . ASN A 1 211 ? -16.405 9.505 46.669 1.00 89.25 211 ASN A O 1
ATOM 1688 N N . GLN A 1 212 ? -17.746 8.693 45.077 1.00 87.62 212 GLN A N 1
ATOM 1689 C CA . GLN A 1 212 ? -18.971 8.943 45.838 1.00 87.62 212 GLN A CA 1
ATOM 1690 C C . GLN A 1 212 ? -19.071 8.051 47.085 1.00 87.62 212 GLN A C 1
ATOM 1692 O O . GLN A 1 212 ? -19.569 8.500 48.118 1.00 87.62 212 GLN A O 1
ATOM 1697 N N . VAL A 1 213 ? -18.619 6.798 46.997 1.00 87.56 213 VAL A N 1
ATOM 1698 C CA . VAL A 1 213 ? -18.578 5.872 48.139 1.00 87.56 213 VAL A CA 1
ATOM 1699 C C . VAL A 1 213 ? -17.520 6.301 49.157 1.00 87.56 213 VAL A C 1
ATOM 1701 O O . VAL A 1 213 ? -17.792 6.240 50.353 1.00 87.56 213 VAL A O 1
ATOM 1704 N N . GLU A 1 214 ? -16.352 6.761 48.707 1.00 84.06 214 GLU A N 1
ATOM 1705 C CA . GLU A 1 214 ? -15.295 7.287 49.584 1.00 84.06 214 GLU A CA 1
ATOM 1706 C C . GLU A 1 214 ? -15.754 8.541 50.330 1.00 84.06 214 GLU A C 1
ATOM 1708 O O . GLU A 1 214 ? -15.727 8.558 51.557 1.00 84.06 214 GLU A O 1
ATOM 1713 N N . LEU A 1 215 ? -16.319 9.523 49.619 1.00 84.25 215 LEU A N 1
ATOM 1714 C CA . LEU A 1 215 ? -16.871 10.728 50.242 1.00 84.25 215 LEU A CA 1
ATOM 1715 C C . LEU A 1 215 ? -17.946 10.391 51.283 1.00 84.25 215 LEU A C 1
ATOM 1717 O O . LEU A 1 215 ? -17.959 10.978 52.356 1.00 84.25 215 LEU A O 1
ATOM 1721 N N . ARG A 1 216 ? -18.839 9.428 51.012 1.00 77.50 216 ARG A N 1
ATOM 1722 C CA . ARG A 1 216 ? -19.845 9.007 52.005 1.00 77.50 216 ARG A CA 1
ATOM 1723 C C . ARG A 1 216 ? -19.225 8.418 53.272 1.00 77.50 216 ARG A C 1
ATOM 1725 O O . ARG A 1 216 ? -19.776 8.645 54.340 1.00 77.50 216 ARG A O 1
ATOM 1732 N N . ARG A 1 217 ? -18.108 7.692 53.166 1.00 73.81 217 ARG A N 1
ATOM 1733 C CA . ARG A 1 217 ? -17.399 7.152 54.337 1.00 73.81 217 ARG A CA 1
ATOM 1734 C C . ARG A 1 217 ? -16.744 8.250 55.170 1.00 73.81 217 ARG A C 1
ATOM 1736 O O . ARG A 1 217 ? -16.794 8.163 56.389 1.00 73.81 217 ARG A O 1
ATOM 1743 N N . ASP A 1 218 ? -16.203 9.284 54.532 1.00 73.88 218 ASP A N 1
ATOM 1744 C CA . ASP A 1 218 ? -15.564 10.409 55.230 1.00 73.88 218 ASP A CA 1
ATOM 1745 C C . ASP A 1 218 ? -16.566 11.295 55.996 1.00 73.88 218 ASP A C 1
ATOM 1747 O O . ASP A 1 218 ? -16.184 11.968 56.948 1.00 73.88 218 ASP A O 1
ATOM 1751 N N . TYR A 1 219 ? -17.848 11.289 55.608 1.00 65.69 219 TYR A N 1
ATOM 1752 C CA . TYR A 1 219 ? -18.927 12.010 56.303 1.00 65.69 219 TYR A CA 1
ATOM 1753 C C . TYR A 1 219 ? -19.601 11.207 57.433 1.00 65.69 219 TYR A C 1
ATOM 1755 O O . TYR A 1 219 ? -20.379 11.783 58.192 1.00 65.69 219 TYR A O 1
ATOM 1763 N N . GLU A 1 220 ? -19.353 9.898 57.536 1.00 58.69 220 GLU A N 1
ATOM 1764 C CA . GLU A 1 220 ? -19.924 9.023 58.578 1.00 58.69 220 GLU A CA 1
ATOM 1765 C C . GLU A 1 220 ? -18.997 8.840 59.805 1.00 58.69 220 GLU A C 1
ATOM 1767 O O . GLU A 1 220 ? -19.292 8.017 60.675 1.00 58.69 220 GLU A O 1
ATOM 1772 N N . VAL A 1 221 ? -17.911 9.622 59.906 1.00 52.12 221 VAL A N 1
ATOM 1773 C CA . VAL A 1 221 ? -16.990 9.709 61.064 1.00 52.12 221 VAL A CA 1
ATOM 1774 C C . VAL A 1 221 ? -17.150 11.054 61.766 1.00 52.12 221 VAL A C 1
ATOM 1776 O O . VAL A 1 221 ? -17.187 11.053 63.017 1.00 52.12 221 VAL A O 1
#

pLDDT: mean 81.07, std 14.06, range [39.22, 95.56]

Radius of gyration: 23.64 Å; Cα contacts (8 Å, |Δi|>4): 266; chains: 1; bounding box: 46×50×85 Å

Solvent-accessible surface area (backbone atoms only — not comparable to full-atom values): 12949 Å² total; per-residue (Å²): 93,68,44,72,29,33,40,39,38,24,23,40,41,86,42,67,54,84,43,77,50,75,59,48,78,58,97,71,80,86,91,82,77,64,90,88,67,41,67,68,57,50,55,39,44,54,45,45,37,70,65,56,57,42,66,81,55,84,16,94,40,62,55,60,42,36,19,78,69,29,72,78,71,76,47,67,66,26,36,29,33,38,33,30,37,56,46,76,84,60,92,63,89,64,68,70,55,38,32,37,37,36,34,27,39,37,33,76,89,50,77,47,40,30,38,29,71,45,62,63,95,80,56,88,81,66,83,87,73,89,71,91,76,55,103,74,70,58,43,77,48,54,73,66,58,48,36,56,56,34,40,79,60,72,45,60,60,92,48,50,79,80,82,52,89,50,87,72,48,58,56,55,59,74,66,49,50,73,69,58,47,49,50,51,50,34,47,72,76,64,44,41,68,59,54,50,55,50,52,55,51,50,54,52,51,53,52,52,53,51,53,53,54,50,55,54,56,69,72,74,111

Nearest PDB structures (foldseek):
  7qen-assembly1_B  TM=7.091E-01  e=8.958E-11  Saccharomyces cerevisiae CEN.PK113-7D
  7q2y-assembly1_B  TM=7.153E-01  e=1.921E-09  Saccharomyces cerevisiae S288C
  6yvu-assembly1_B  TM=7.867E-01  e=4.455E-09  Saccharomyces cerevisiae S288C
  6yvv-assembly1_B  TM=7.765E-01  e=3.106E-09  Saccharomyces cerevisiae S288C
  6yvd-assembly1_D  TM=7.602E-01  e=1.742E-07  Saccharomyces cerevisiae S288C